Protein AF-A0A6A7YB63-F1 (afdb_monomer_lite)

Secondary structure (DSSP, 8-state):
------------------------------EEEEP-SSTTTT-EEEEEE-TTS-EEEPPHHHHTTSS--HHHHHHHHHHHHHHHHTT-SS--B-TT--EEEEEEE--TTSSEEEEEEEEEETTTEEEEEEEEEETTEEEEEEETTSTT--BPTTSSS-HHHHHHHHHHHHHHHHTTTTT--HHHHHHHHHHHHHHHHHHHHHHHHHHHHHHHHHHHHT--

Organism: NCBI:txid2608987

Foldseek 3Di:
DDDDDDDDPPPPPPPPPDDPPPDPDPDLFWDFDQACDDPRHGDTFTWGQDPVRDTDGDPPVVVVVPPDPPVLVQQLVLLLCQQQQVPPDPKAFDRPFKDPKDFPDDDLPDQKTKIKIKGDIPVDDIKMKIWIAGNLFTAFIDIRVHHPDGHGPDVTRSHPSNGVSSSVSSVQVCCVPVRDDPVSVVVVVVVVVVVVVVVVVVVVVVVVVVVVVVVVVVPD

pLDDT: mean 72.82, std 19.89, range [32.72, 97.94]

Radius of gyration: 29.29 Å; chains: 1; bounding box: 63×90×62 Å

Structure (mmCIF, N/CA/C/O backbone):
data_AF-A0A6A7YB63-F1
#
_entry.id   AF-A0A6A7YB63-F1
#
loop_
_atom_site.group_PDB
_atom_site.id
_atom_site.type_symbol
_atom_site.label_atom_id
_atom_site.label_alt_id
_atom_site.label_comp_id
_atom_site.label_asym_id
_atom_site.label_entity_id
_atom_site.label_seq_id
_atom_site.pdbx_PDB_ins_code
_atom_site.Cartn_x
_atom_site.Cartn_y
_atom_site.Cartn_z
_atom_site.occupancy
_atom_site.B_iso_or_equiv
_atom_site.auth_seq_id
_atom_site.auth_comp_id
_atom_site.auth_asym_id
_atom_site.auth_atom_id
_atom_site.pdbx_PDB_model_num
ATOM 1 N N . MET A 1 1 ? -42.470 -73.771 22.991 1.00 44.66 1 MET A N 1
ATOM 2 C CA . MET A 1 1 ? -41.049 -73.745 23.395 1.00 44.66 1 MET A CA 1
ATOM 3 C C . MET A 1 1 ? -40.335 -72.686 22.576 1.00 44.66 1 MET A C 1
ATOM 5 O O . MET A 1 1 ? -40.241 -72.870 21.375 1.00 44.66 1 MET A O 1
ATOM 9 N N . LEU A 1 2 ? -39.929 -71.589 23.226 1.00 40.03 2 LEU A N 1
ATOM 10 C CA . LEU A 1 2 ? -38.748 -70.734 22.988 1.00 40.03 2 LEU A CA 1
ATOM 11 C C . LEU A 1 2 ? -39.058 -69.338 23.545 1.00 40.03 2 LEU A C 1
ATOM 13 O O . LEU A 1 2 ? -39.805 -68.555 22.969 1.00 40.03 2 LEU A O 1
ATOM 17 N N . HIS A 1 3 ? -38.533 -69.107 24.747 1.00 41.25 3 HIS A N 1
ATOM 18 C CA . HIS A 1 3 ? -38.579 -67.849 25.479 1.00 41.25 3 HIS A CA 1
ATOM 19 C C . HIS A 1 3 ? -37.620 -66.854 24.824 1.00 41.25 3 HIS A C 1
ATOM 21 O O . HIS A 1 3 ? -36.426 -67.136 24.754 1.00 41.25 3 HIS A O 1
ATOM 27 N N . ASN A 1 4 ? -38.115 -65.688 24.410 1.00 40.75 4 ASN A N 1
ATOM 28 C CA . ASN A 1 4 ? -37.262 -64.579 23.999 1.00 40.75 4 ASN A CA 1
ATOM 29 C C . ASN A 1 4 ? -37.219 -63.544 25.133 1.00 40.75 4 ASN A C 1
ATOM 31 O O . ASN A 1 4 ? -38.179 -62.811 25.368 1.00 40.75 4 ASN A O 1
ATOM 35 N N . LYS A 1 5 ? -36.123 -63.570 25.898 1.00 49.88 5 LYS A N 1
ATOM 36 C CA . LYS A 1 5 ? -35.814 -62.610 26.962 1.00 49.88 5 LYS A CA 1
ATOM 37 C C . LYS A 1 5 ? -35.264 -61.338 26.314 1.00 49.88 5 LYS A C 1
ATOM 39 O O . LYS A 1 5 ? -34.077 -61.277 26.015 1.00 49.88 5 LYS A O 1
ATOM 44 N N . TYR A 1 6 ? -36.094 -60.315 26.146 1.00 41.38 6 TYR A N 1
ATOM 45 C CA . TYR A 1 6 ? -35.599 -58.956 25.931 1.00 41.38 6 TYR A CA 1
ATOM 46 C C . TYR A 1 6 ? -35.410 -58.296 27.296 1.00 41.38 6 TYR A C 1
ATOM 48 O O . TYR A 1 6 ? -36.367 -57.863 27.934 1.00 41.38 6 TYR A O 1
ATOM 56 N N . ILE A 1 7 ? -34.163 -58.287 27.770 1.00 48.41 7 ILE A N 1
ATOM 57 C CA . ILE A 1 7 ? -33.750 -57.478 28.915 1.00 48.41 7 ILE A CA 1
ATOM 58 C C . ILE A 1 7 ? -33.673 -56.030 28.435 1.00 48.41 7 ILE A C 1
ATOM 60 O O . ILE A 1 7 ? -32.888 -55.676 27.557 1.00 48.41 7 ILE A O 1
ATOM 64 N N . LEU A 1 8 ? -34.548 -55.226 29.020 1.00 42.97 8 LEU A N 1
ATOM 65 C CA . LEU A 1 8 ? -34.619 -53.781 28.923 1.00 42.97 8 LEU A CA 1
ATOM 66 C C . LEU A 1 8 ? -33.331 -53.188 29.526 1.00 42.97 8 LEU A C 1
ATOM 68 O O . LEU A 1 8 ? -33.183 -53.143 30.746 1.00 42.97 8 LEU A O 1
ATOM 72 N N . VAL A 1 9 ? -32.378 -52.761 28.695 1.00 44.00 9 VAL A N 1
ATOM 73 C CA . VAL A 1 9 ? -31.251 -51.932 29.153 1.00 44.00 9 VAL A CA 1
ATOM 74 C C . VAL A 1 9 ? -31.681 -50.478 29.018 1.00 44.00 9 VAL A C 1
ATOM 76 O O . VAL A 1 9 ? -31.506 -49.843 27.981 1.00 44.00 9 VAL A O 1
ATOM 79 N N . THR A 1 10 ? -32.313 -49.969 30.071 1.00 43.03 10 THR A N 1
ATOM 80 C CA . THR A 1 10 ? -32.597 -48.544 30.232 1.00 43.03 10 THR A CA 1
ATOM 81 C C . THR A 1 10 ? -31.273 -47.823 30.470 1.00 43.03 10 THR A C 1
ATOM 83 O O . THR A 1 10 ? -30.718 -47.863 31.565 1.00 43.03 10 THR A O 1
ATOM 86 N N . LEU A 1 11 ? -30.742 -47.188 29.427 1.00 39.38 11 LEU A N 1
ATOM 87 C CA . LEU A 1 11 ? -29.580 -46.308 29.514 1.00 39.38 11 LEU A CA 1
ATOM 88 C C . LEU A 1 11 ? -30.029 -45.000 30.184 1.00 39.38 11 LEU A C 1
ATOM 90 O O . LEU A 1 11 ? -30.643 -44.139 29.558 1.00 39.38 11 LEU A O 1
ATOM 94 N N . ILE A 1 12 ? -29.774 -44.885 31.488 1.00 40.22 12 ILE A N 1
ATOM 95 C CA . ILE A 1 12 ? -29.951 -43.643 32.242 1.00 40.22 12 ILE A CA 1
ATOM 96 C C . ILE A 1 12 ? -28.803 -42.714 31.834 1.00 40.22 12 ILE A C 1
ATOM 98 O O . ILE A 1 12 ? -27.687 -42.825 32.336 1.00 40.22 12 ILE A O 1
ATOM 102 N N . VAL A 1 13 ? -29.065 -41.813 30.887 1.00 43.34 13 VAL A N 1
ATOM 103 C CA . VAL A 1 13 ? -28.187 -40.672 30.608 1.00 43.34 13 VAL A CA 1
ATOM 104 C C . VAL A 1 13 ? -28.481 -39.620 31.673 1.00 43.34 13 VAL A C 1
ATOM 106 O O . VAL A 1 13 ? -29.374 -38.790 31.524 1.00 43.34 13 VAL A O 1
ATOM 109 N N . THR A 1 14 ? -27.765 -39.691 32.792 1.00 44.97 14 THR A N 1
ATOM 110 C CA . THR A 1 14 ? -27.794 -38.646 33.817 1.00 44.97 14 THR A CA 1
ATOM 111 C C . THR A 1 14 ? -27.038 -37.438 33.271 1.00 44.97 14 THR A C 1
ATOM 113 O O . THR A 1 14 ? -25.810 -37.396 33.287 1.00 44.97 14 THR A O 1
ATOM 116 N N . THR A 1 15 ? -27.764 -36.451 32.748 1.00 40.97 15 THR A N 1
ATOM 117 C CA . THR A 1 15 ? -27.211 -35.135 32.417 1.00 40.97 15 THR A CA 1
ATOM 118 C C . THR A 1 15 ? -26.797 -34.438 33.710 1.00 40.97 15 THR A C 1
ATOM 120 O O . THR A 1 15 ? -27.617 -33.822 34.388 1.00 40.97 15 THR A O 1
ATOM 123 N N . LEU A 1 16 ? -25.519 -34.565 34.068 1.00 40.75 16 LEU A N 1
ATOM 124 C CA . LEU A 1 16 ? -24.859 -33.723 35.059 1.00 40.75 16 LEU A CA 1
ATOM 125 C C . LEU A 1 16 ? -24.804 -32.296 34.504 1.00 40.75 16 LEU A C 1
ATOM 127 O O . LEU A 1 16 ? -23.921 -31.945 33.725 1.00 40.75 16 LEU A O 1
ATOM 131 N N . THR A 1 17 ? -25.764 -31.467 34.901 1.00 42.91 17 THR A N 1
ATOM 132 C CA . THR A 1 17 ? -25.660 -30.010 34.808 1.00 42.91 17 THR A CA 1
ATOM 133 C C . THR A 1 17 ? -24.609 -29.547 35.815 1.00 42.91 17 THR A C 1
ATOM 135 O O . THR A 1 17 ? -24.928 -29.187 36.947 1.00 42.91 17 THR A O 1
ATOM 138 N N . GLY A 1 18 ? -23.339 -29.625 35.418 1.00 36.16 18 GLY A N 1
ATOM 139 C CA . GLY A 1 18 ? -22.250 -28.931 36.091 1.00 36.16 18 GLY A CA 1
ATOM 140 C C . GLY A 1 18 ? -22.404 -27.434 35.851 1.00 36.16 18 GLY A C 1
ATOM 141 O O . GLY A 1 18 ? -22.357 -26.981 34.708 1.00 36.16 18 GLY A O 1
ATOM 142 N N . GLY A 1 19 ? -22.641 -26.680 36.923 1.00 38.47 19 GLY A N 1
ATOM 143 C CA . GLY A 1 19 ? -22.599 -25.225 36.894 1.00 38.47 19 GLY A CA 1
ATOM 144 C C . GLY A 1 19 ? -21.200 -24.766 36.503 1.00 38.47 19 GLY A C 1
ATOM 145 O O . GLY A 1 19 ? -20.248 -24.966 37.250 1.00 38.47 19 GLY A O 1
ATOM 146 N N . PHE A 1 20 ? -21.078 -24.168 35.322 1.00 34.88 20 PHE A N 1
ATOM 147 C CA . PHE A 1 20 ? -19.912 -23.372 34.976 1.00 34.88 20 PHE A CA 1
ATOM 148 C C . PHE A 1 20 ? -20.047 -22.031 35.698 1.00 34.88 20 PHE A C 1
ATOM 150 O O . PHE A 1 20 ? -20.771 -21.142 35.251 1.00 34.88 20 PHE A O 1
ATOM 157 N N . GLU A 1 21 ? -19.363 -21.892 36.831 1.00 37.25 21 GLU A N 1
ATOM 158 C CA . GLU A 1 21 ? -19.000 -20.576 37.345 1.00 37.25 21 GLU A CA 1
ATOM 159 C C . GLU A 1 21 ? -18.056 -19.935 36.324 1.00 37.25 21 GLU A C 1
ATOM 161 O O . GLU A 1 21 ? -16.891 -20.308 36.183 1.00 37.25 21 GLU A O 1
ATOM 166 N N . THR A 1 22 ? -18.570 -18.977 35.557 1.00 36.28 22 THR A N 1
ATOM 167 C CA . THR A 1 22 ? -17.740 -18.076 34.762 1.00 36.28 22 THR A CA 1
ATOM 168 C C . THR A 1 22 ? -17.011 -17.145 35.723 1.00 36.28 22 THR A C 1
ATOM 170 O O . THR A 1 22 ? -17.491 -16.054 36.033 1.00 36.28 22 THR A O 1
ATOM 173 N N . HIS A 1 23 ? -15.854 -17.575 36.220 1.00 32.72 23 HIS A N 1
ATOM 174 C CA . HIS A 1 23 ? -14.885 -16.652 36.789 1.00 32.72 23 HIS A CA 1
ATOM 175 C C . HIS A 1 23 ? -14.441 -15.712 35.667 1.00 32.72 23 HIS A C 1
ATOM 177 O O . HIS A 1 23 ? -13.873 -16.147 34.665 1.00 32.72 23 HIS A O 1
ATOM 183 N N . ALA A 1 24 ? -14.755 -14.425 35.812 1.00 37.62 24 ALA A N 1
ATOM 184 C CA . ALA A 1 24 ? -14.200 -13.384 34.964 1.00 37.62 24 ALA A CA 1
ATOM 185 C C . ALA A 1 24 ? -12.668 -13.479 35.038 1.00 37.62 24 ALA A C 1
ATOM 187 O O . ALA A 1 24 ? -12.094 -13.351 36.121 1.00 37.62 24 ALA A O 1
ATOM 188 N N . LEU A 1 25 ? -12.028 -13.771 33.903 1.00 42.53 25 LEU A N 1
ATOM 189 C CA . LEU A 1 25 ? -10.576 -13.812 33.789 1.00 42.53 25 LEU A CA 1
ATOM 190 C C . LEU A 1 25 ? -10.036 -12.428 34.148 1.00 42.53 25 LEU A C 1
ATOM 192 O O . LEU A 1 25 ? -10.361 -11.419 33.522 1.00 42.53 25 LEU A O 1
ATOM 196 N N . ALA A 1 26 ? -9.267 -12.389 35.228 1.00 45.22 26 ALA A N 1
ATOM 197 C CA . ALA A 1 26 ? -8.575 -11.203 35.671 1.00 45.22 26 ALA A CA 1
ATOM 198 C C . ALA A 1 26 ? -7.457 -10.875 34.668 1.00 45.22 26 ALA A C 1
ATOM 200 O O . ALA A 1 26 ? -6.442 -11.557 34.631 1.00 45.22 26 ALA A O 1
ATOM 201 N N . GLY A 1 27 ? -7.658 -9.808 33.893 1.00 49.00 27 GLY A N 1
ATOM 202 C CA . GLY A 1 27 ? -6.596 -8.973 33.328 1.00 49.00 27 GLY A CA 1
ATOM 203 C C . GLY A 1 27 ? -5.730 -9.591 32.228 1.00 49.00 27 GLY A C 1
ATOM 204 O O . GLY A 1 27 ? -4.551 -9.832 32.448 1.00 49.00 27 GLY A O 1
ATOM 205 N N . ASP A 1 28 ? -6.250 -9.682 31.002 1.00 56.47 28 ASP A N 1
ATOM 206 C CA . ASP A 1 28 ? -5.491 -10.083 29.796 1.00 56.47 28 ASP A CA 1
ATOM 207 C C . ASP A 1 28 ? -4.508 -9.003 29.281 1.00 56.47 28 ASP A C 1
ATOM 209 O O . ASP A 1 28 ? -4.107 -8.986 28.118 1.00 56.47 28 ASP A O 1
ATOM 213 N N . SER A 1 29 ? -4.135 -8.034 30.117 1.00 63.81 29 SER A N 1
ATOM 214 C CA . SER A 1 29 ? -3.329 -6.883 29.696 1.00 63.81 29 SER A CA 1
ATOM 215 C C . SER A 1 29 ? -1.888 -7.050 30.167 1.00 63.81 29 SER A C 1
ATOM 217 O O . SER A 1 29 ? -1.610 -6.970 31.361 1.00 63.81 29 SER A O 1
ATOM 219 N N . CYS A 1 30 ? -0.959 -7.277 29.234 1.00 73.00 30 CYS A N 1
ATOM 220 C CA . CYS A 1 30 ? 0.468 -7.186 29.538 1.00 73.00 30 CYS A CA 1
ATOM 221 C C . CYS A 1 30 ? 0.828 -5.740 29.894 1.00 73.00 30 CYS A C 1
ATOM 223 O O . CYS A 1 30 ? 0.375 -4.799 29.241 1.00 73.00 30 CYS A O 1
ATOM 225 N N . GLU A 1 31 ? 1.674 -5.569 30.903 1.00 71.94 31 GLU A N 1
ATOM 226 C CA . GLU A 1 31 ? 2.055 -4.259 31.416 1.00 71.94 31 GLU A CA 1
ATOM 227 C C . GLU A 1 31 ? 3.565 -4.050 31.257 1.00 71.94 31 GLU A C 1
ATOM 229 O O . GLU A 1 31 ? 4.377 -4.973 31.372 1.00 71.94 31 GLU A O 1
ATOM 234 N N . MET A 1 32 ? 3.954 -2.816 30.942 1.00 71.69 32 MET A N 1
ATOM 235 C CA . MET A 1 32 ? 5.359 -2.426 30.852 1.00 71.69 32 MET A CA 1
ATOM 236 C C . MET A 1 32 ? 5.869 -2.094 32.251 1.00 71.69 32 MET A C 1
ATOM 238 O O . MET A 1 32 ? 5.610 -1.007 32.766 1.00 71.69 32 MET A O 1
ATOM 242 N N . MET A 1 33 ? 6.627 -3.010 32.854 1.00 75.81 33 MET A N 1
ATOM 243 C CA . MET A 1 33 ? 7.263 -2.773 34.148 1.00 75.81 33 MET A CA 1
ATOM 244 C C . MET A 1 33 ? 8.706 -2.316 33.955 1.00 75.81 33 MET A C 1
ATOM 246 O O . MET A 1 33 ? 9.466 -2.861 33.149 1.00 75.81 33 MET A O 1
ATOM 250 N N . ARG A 1 34 ? 9.092 -1.282 34.702 1.00 78.12 34 ARG A N 1
ATOM 251 C CA . ARG A 1 34 ? 10.468 -0.789 34.725 1.00 78.12 34 ARG A CA 1
ATOM 252 C C . ARG A 1 34 ? 11.244 -1.580 35.769 1.00 78.12 34 ARG A C 1
ATOM 254 O O . ARG A 1 34 ? 10.866 -1.575 36.936 1.00 78.12 34 ARG A O 1
ATOM 261 N N . GLN A 1 35 ? 12.307 -2.262 35.359 1.00 77.19 35 GLN A N 1
ATOM 262 C CA . GLN A 1 35 ? 13.085 -3.086 36.277 1.00 77.19 35 GLN A CA 1
ATOM 263 C C . GLN A 1 35 ? 13.892 -2.185 37.223 1.00 77.19 35 GLN A C 1
ATOM 265 O O . GLN A 1 35 ? 14.717 -1.389 36.768 1.00 77.19 35 GLN A O 1
ATOM 270 N N . SER A 1 36 ? 13.607 -2.264 38.525 1.00 81.19 36 SER A N 1
ATOM 271 C CA . SER A 1 36 ? 14.240 -1.440 39.564 1.00 81.19 36 SER A CA 1
ATOM 272 C C . SER A 1 36 ? 15.602 -1.969 40.005 1.00 81.19 36 SER A C 1
ATOM 274 O O . SER A 1 36 ? 16.447 -1.179 40.413 1.00 81.19 36 SER A O 1
ATOM 276 N N . ASP A 1 37 ? 15.832 -3.279 39.876 1.00 74.88 37 ASP A N 1
ATOM 277 C CA . ASP A 1 37 ? 16.970 -3.965 40.488 1.00 74.88 37 ASP A CA 1
ATOM 278 C C . ASP A 1 37 ? 17.648 -4.946 39.518 1.00 74.88 37 ASP A C 1
ATOM 280 O O . ASP A 1 37 ? 16.990 -5.608 38.712 1.00 74.88 37 ASP A O 1
ATOM 284 N N . GLY A 1 38 ? 18.975 -5.065 39.620 1.00 77.19 38 GLY A N 1
ATOM 285 C CA . GLY A 1 38 ? 19.796 -5.985 38.824 1.00 77.19 38 GLY A CA 1
ATOM 286 C C . GLY A 1 38 ? 20.632 -5.310 37.726 1.00 77.19 38 GLY A C 1
ATOM 287 O O . GLY A 1 38 ? 20.600 -4.090 37.571 1.00 77.19 38 GLY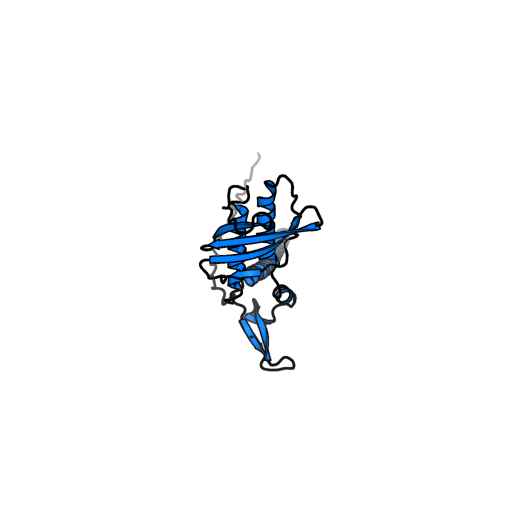 A O 1
ATOM 288 N N . PRO A 1 39 ? 21.412 -6.092 36.955 1.00 74.56 39 PRO A N 1
ATOM 289 C CA . PRO A 1 39 ? 22.301 -5.569 35.910 1.00 74.56 39 PRO A CA 1
ATOM 290 C C . PRO A 1 39 ? 21.564 -4.870 34.751 1.00 74.56 39 PRO A C 1
ATOM 292 O O . PRO A 1 39 ? 22.194 -4.144 33.988 1.00 74.56 39 PRO A O 1
ATOM 295 N N . ASP A 1 40 ? 20.243 -5.048 34.644 1.00 65.50 40 ASP A N 1
ATOM 296 C CA . ASP A 1 40 ? 19.364 -4.403 33.660 1.00 65.50 40 ASP A CA 1
ATOM 297 C C . ASP A 1 40 ? 18.491 -3.277 34.267 1.00 65.50 40 ASP A C 1
ATOM 299 O O . ASP A 1 40 ? 17.499 -2.860 33.658 1.00 65.50 40 ASP A O 1
ATOM 303 N N . ALA A 1 41 ? 18.835 -2.767 35.459 1.00 74.31 41 ALA A N 1
ATOM 304 C CA . ALA A 1 41 ? 18.090 -1.692 36.113 1.00 74.31 41 ALA A CA 1
ATOM 305 C C . ALA A 1 41 ? 17.888 -0.484 35.174 1.00 74.31 41 ALA A C 1
ATOM 307 O O . ALA A 1 41 ? 18.826 0.039 34.570 1.00 74.31 41 ALA A O 1
ATOM 308 N N . GLY A 1 42 ? 16.636 -0.043 35.041 1.00 73.94 42 GLY A N 1
ATOM 309 C CA . GLY A 1 42 ? 16.236 1.062 34.169 1.00 73.94 42 GLY A CA 1
ATOM 310 C C . GLY A 1 42 ? 15.688 0.660 32.795 1.00 73.94 42 GLY A C 1
ATOM 311 O O . GLY A 1 42 ? 15.111 1.530 32.131 1.00 73.94 42 GLY A O 1
ATOM 312 N N . ARG A 1 43 ? 15.786 -0.616 32.386 1.00 71.81 43 ARG A N 1
ATOM 313 C CA . ARG A 1 43 ? 15.092 -1.140 31.195 1.00 71.81 43 ARG A CA 1
ATOM 314 C C . ARG A 1 43 ? 13.609 -1.377 31.479 1.00 71.81 43 ARG A C 1
ATOM 316 O O . ARG A 1 43 ? 13.226 -1.831 32.557 1.00 71.81 43 ARG A O 1
ATOM 323 N N . SER A 1 44 ? 12.776 -1.080 30.486 1.00 74.12 44 SER A N 1
ATOM 324 C CA . SER A 1 44 ? 11.367 -1.473 30.484 1.00 74.12 44 SER A CA 1
ATOM 325 C C . SER A 1 44 ? 11.245 -2.865 29.875 1.00 74.12 44 SER A C 1
ATOM 327 O O . SER A 1 44 ? 11.719 -3.086 28.759 1.00 74.12 44 SER A O 1
ATOM 329 N N . ILE A 1 45 ? 10.627 -3.794 30.600 1.00 74.81 45 ILE A N 1
ATOM 330 C CA . ILE A 1 45 ? 10.357 -5.154 30.132 1.00 74.81 45 ILE A CA 1
ATOM 331 C C . ILE A 1 45 ? 8.843 -5.324 30.068 1.00 74.81 45 ILE A C 1
ATOM 333 O O . ILE A 1 45 ? 8.137 -5.013 31.028 1.00 74.81 45 ILE A O 1
ATOM 337 N N . LEU A 1 46 ? 8.347 -5.822 28.935 1.00 76.25 46 LEU A N 1
ATOM 338 C CA . LEU A 1 46 ? 6.954 -6.233 28.819 1.00 76.25 46 LEU A CA 1
ATOM 339 C C . LEU A 1 46 ? 6.758 -7.502 29.653 1.00 76.25 46 LEU A C 1
ATOM 341 O O . LEU A 1 46 ? 7.377 -8.534 29.369 1.00 76.25 46 LEU A O 1
ATOM 345 N N . MET A 1 47 ? 5.921 -7.418 30.680 1.00 79.44 47 MET A N 1
ATOM 346 C CA . MET A 1 47 ? 5.532 -8.565 31.490 1.00 79.44 47 MET A CA 1
ATOM 347 C C . MET A 1 47 ? 4.083 -8.929 31.201 1.00 79.44 47 MET A C 1
ATOM 349 O O . MET A 1 47 ? 3.242 -8.055 31.008 1.00 79.44 47 MET A O 1
ATOM 353 N N . CYS A 1 48 ? 3.798 -10.225 31.174 1.00 78.50 48 CYS A N 1
ATOM 354 C CA . CYS A 1 48 ? 2.453 -10.748 30.979 1.00 78.50 48 CYS A CA 1
ATOM 355 C C . CYS A 1 48 ? 2.094 -11.657 32.162 1.00 78.50 48 CYS A C 1
ATOM 357 O O . CYS A 1 48 ? 2.972 -12.393 32.638 1.00 78.50 48 CYS A O 1
ATOM 359 N N . PRO A 1 49 ? 0.846 -11.615 32.655 1.00 81.69 49 PRO A N 1
ATOM 360 C CA . PRO A 1 49 ? 0.396 -12.552 33.670 1.00 81.69 49 PRO A CA 1
ATOM 361 C C . PRO A 1 49 ? 0.298 -13.952 33.055 1.00 81.69 49 PRO A C 1
ATOM 363 O O . PRO A 1 49 ? -0.304 -14.143 31.999 1.00 81.69 49 PRO A O 1
ATOM 366 N N . GLY A 1 50 ? 0.922 -14.939 33.695 1.00 75.81 50 GLY A N 1
ATOM 367 C CA . GLY A 1 50 ? 0.696 -16.341 33.366 1.00 75.81 50 GLY A CA 1
ATOM 368 C C . GLY A 1 50 ? -0.691 -16.800 33.817 1.00 75.81 50 GLY A C 1
ATOM 369 O O . GLY A 1 50 ? -1.331 -16.161 34.652 1.00 75.81 50 GLY A O 1
ATOM 370 N N . ALA A 1 51 ? -1.139 -17.957 33.322 1.00 75.56 51 ALA A N 1
ATOM 371 C CA . ALA A 1 51 ? -2.369 -18.602 33.800 1.00 75.56 51 ALA A CA 1
ATOM 372 C C . ALA A 1 51 ? -2.328 -18.932 35.310 1.00 75.56 51 ALA A C 1
ATOM 374 O O . ALA A 1 51 ? -3.362 -19.134 35.938 1.00 75.56 51 ALA A O 1
ATOM 375 N N . ASP A 1 52 ? -1.127 -18.965 35.894 1.00 82.12 52 ASP A N 1
ATOM 376 C CA . ASP A 1 52 ? -0.852 -19.102 37.325 1.00 82.12 52 ASP A CA 1
ATOM 377 C C . ASP A 1 52 ? -0.895 -17.765 38.097 1.00 82.12 52 ASP A C 1
ATOM 379 O O . ASP A 1 52 ? -0.643 -17.744 39.300 1.00 82.12 52 ASP A O 1
ATOM 383 N N . GLY A 1 53 ? -1.188 -16.645 37.429 1.00 81.81 53 GLY A N 1
ATOM 384 C CA . GLY A 1 53 ? -1.142 -15.297 38.000 1.00 81.81 53 GLY A CA 1
ATOM 385 C C . GLY A 1 53 ? 0.277 -14.759 38.217 1.00 81.81 53 GLY A C 1
ATOM 386 O O . GLY A 1 53 ? 0.440 -13.681 38.790 1.00 81.81 53 GLY A O 1
ATOM 387 N N . VAL A 1 54 ? 1.315 -15.480 37.776 1.00 85.75 54 VAL A N 1
ATOM 388 C CA . VAL A 1 54 ? 2.712 -15.062 37.939 1.00 85.75 54 VAL A CA 1
ATOM 389 C C . VAL A 1 54 ? 3.134 -14.216 36.745 1.00 85.75 54 VAL A C 1
ATOM 391 O O . VAL A 1 54 ? 3.065 -14.655 35.598 1.00 85.75 54 VAL A O 1
ATOM 394 N N . TRP A 1 55 ? 3.624 -13.007 37.010 1.00 82.81 55 TRP A N 1
ATOM 395 C CA . TRP A 1 55 ? 4.177 -12.128 35.982 1.00 82.81 55 TRP A CA 1
ATOM 396 C C . TRP A 1 55 ? 5.490 -12.687 35.441 1.00 82.81 55 TRP A C 1
ATOM 398 O O . TRP A 1 55 ? 6.439 -12.924 36.192 1.00 82.81 55 TRP A O 1
ATOM 408 N N . ARG A 1 56 ? 5.555 -12.896 34.125 1.00 85.69 56 ARG A N 1
ATOM 409 C CA . ARG A 1 56 ? 6.749 -13.401 33.439 1.00 85.69 56 ARG A CA 1
ATOM 410 C C . ARG A 1 56 ? 7.140 -12.456 32.301 1.00 85.69 56 ARG A C 1
ATOM 412 O O . ARG A 1 56 ? 6.256 -11.855 31.685 1.00 85.69 56 ARG A O 1
ATOM 419 N N . PRO A 1 57 ? 8.445 -12.302 32.007 1.00 80.44 57 PRO A N 1
ATOM 420 C CA . PRO A 1 57 ? 8.880 -11.539 30.845 1.00 80.44 57 PRO A CA 1
ATOM 421 C C . PRO A 1 57 ? 8.314 -12.176 29.574 1.00 80.44 57 PRO A C 1
ATOM 423 O O . PRO A 1 57 ? 8.354 -13.401 29.421 1.00 80.44 57 PRO A O 1
ATOM 426 N N . ALA A 1 58 ? 7.796 -11.347 28.668 1.00 74.25 58 ALA A N 1
ATOM 427 C CA . ALA A 1 58 ? 7.290 -11.819 27.388 1.00 74.25 58 ALA A CA 1
ATOM 428 C C . ALA A 1 58 ? 8.384 -12.630 26.660 1.00 74.25 58 ALA A C 1
ATOM 430 O O . ALA A 1 58 ? 9.552 -12.216 26.645 1.00 74.25 58 ALA A O 1
ATOM 431 N N . PRO A 1 59 ? 8.052 -13.793 26.068 1.00 73.12 59 PRO A N 1
ATOM 432 C CA . PRO A 1 59 ? 9.033 -14.610 25.369 1.00 73.12 59 PRO A CA 1
ATOM 433 C C . PRO A 1 59 ? 9.728 -13.777 24.286 1.00 73.12 59 PRO A C 1
ATOM 435 O O . PRO A 1 59 ? 9.091 -13.013 23.566 1.00 73.12 59 PRO A O 1
ATOM 438 N N . ARG A 1 60 ? 11.050 -13.935 24.142 1.00 59.16 60 ARG A N 1
ATOM 439 C CA . ARG A 1 60 ? 11.893 -13.155 23.208 1.00 59.16 60 ARG A CA 1
ATOM 440 C C . ARG A 1 60 ? 11.374 -13.158 21.758 1.00 59.16 60 ARG A C 1
ATOM 442 O O . ARG A 1 60 ? 11.598 -12.193 21.035 1.00 59.16 60 ARG A O 1
ATOM 449 N N . ALA A 1 61 ? 10.653 -14.210 21.362 1.00 55.88 61 ALA A N 1
ATOM 450 C CA . ALA A 1 61 ? 9.981 -14.321 20.067 1.00 55.88 61 ALA A CA 1
ATOM 451 C C . ALA A 1 61 ? 8.865 -13.277 19.857 1.00 55.88 61 ALA A C 1
ATOM 453 O O . ALA A 1 61 ? 8.653 -12.840 18.732 1.00 55.88 61 ALA A O 1
ATOM 454 N N . ALA A 1 62 ? 8.191 -12.837 20.924 1.00 52.28 62 ALA A N 1
ATOM 455 C CA . ALA A 1 62 ? 7.165 -11.797 20.867 1.00 52.28 62 ALA A CA 1
ATOM 456 C C . ALA A 1 62 ? 7.773 -10.389 20.728 1.00 52.28 62 ALA A C 1
ATOM 458 O O . ALA A 1 62 ? 7.222 -9.547 20.028 1.00 52.28 62 ALA A O 1
ATOM 459 N N . VAL A 1 63 ? 8.939 -10.149 21.339 1.00 50.94 63 VAL A N 1
ATOM 460 C CA . VAL A 1 63 ? 9.617 -8.838 21.316 1.00 50.94 63 VAL A CA 1
ATOM 461 C C . VAL A 1 63 ? 10.338 -8.588 19.983 1.00 50.94 63 VAL A C 1
ATOM 463 O O . VAL A 1 63 ? 10.396 -7.456 19.513 1.00 50.94 63 VAL A O 1
ATOM 466 N N . ALA A 1 64 ? 10.834 -9.640 19.325 1.00 49.75 64 ALA A N 1
ATOM 467 C CA . ALA A 1 64 ? 11.531 -9.530 18.039 1.00 49.75 64 ALA A CA 1
ATOM 468 C C . ALA A 1 64 ? 10.630 -9.103 16.860 1.00 49.75 64 ALA A C 1
ATOM 470 O O . ALA A 1 64 ? 11.146 -8.749 15.805 1.00 49.75 64 ALA A O 1
ATOM 471 N N . GLN A 1 65 ? 9.301 -9.113 17.016 1.00 46.09 65 GLN A N 1
ATOM 472 C CA . GLN A 1 65 ? 8.360 -8.740 15.950 1.00 46.09 65 GLN A CA 1
ATOM 473 C C . GLN A 1 65 ? 7.839 -7.297 16.040 1.00 46.09 65 GLN A C 1
ATOM 475 O O . GLN A 1 65 ? 6.966 -6.907 15.263 1.00 46.09 65 GLN A O 1
ATOM 480 N N . GLN A 1 66 ? 8.345 -6.501 16.985 1.00 43.38 66 GLN A N 1
ATOM 481 C CA . GLN A 1 66 ? 7.787 -5.183 17.297 1.00 43.38 66 GLN A CA 1
ATOM 482 C C . GLN A 1 66 ? 8.606 -4.002 16.749 1.00 43.38 66 GLN A C 1
ATOM 484 O O . GLN A 1 66 ? 8.194 -2.857 16.903 1.00 43.38 66 GLN A O 1
ATOM 489 N N . GLU A 1 67 ? 9.736 -4.240 16.076 1.00 37.47 67 GLU A N 1
ATOM 490 C CA . GLU A 1 67 ? 10.631 -3.149 15.645 1.00 37.47 67 GLU A CA 1
ATOM 491 C C . GLU A 1 67 ? 10.319 -2.564 14.256 1.00 37.47 67 GLU A C 1
ATOM 493 O O . GLU A 1 67 ? 10.761 -1.469 13.908 1.00 37.47 67 GLU A O 1
ATOM 498 N N . HIS A 1 68 ? 9.502 -3.238 13.456 1.00 41.38 68 HIS A N 1
ATOM 499 C CA . HIS A 1 68 ? 9.091 -2.747 12.149 1.00 41.38 68 HIS A CA 1
ATOM 500 C C . HIS A 1 68 ? 7.913 -3.616 11.698 1.00 41.38 68 HIS A C 1
ATOM 502 O O . HIS A 1 68 ? 8.123 -4.763 11.327 1.00 41.38 68 HIS A O 1
ATOM 508 N N . ARG A 1 69 ? 6.679 -3.097 11.681 1.00 47.28 69 ARG A N 1
ATOM 509 C CA . ARG A 1 69 ? 5.629 -3.637 10.795 1.00 47.28 69 ARG A CA 1
ATOM 510 C C . ARG A 1 69 ? 5.421 -2.689 9.607 1.00 47.28 69 ARG A C 1
ATOM 512 O O . ARG A 1 69 ? 4.332 -2.143 9.454 1.00 47.28 69 ARG A O 1
ATOM 519 N N . PRO A 1 70 ? 6.441 -2.455 8.753 1.00 49.91 70 PRO A N 1
ATOM 520 C CA . PRO A 1 70 ? 6.194 -1.943 7.416 1.00 49.91 70 PRO A CA 1
ATOM 521 C C . PRO A 1 70 ? 5.337 -2.945 6.636 1.00 49.91 70 PRO A C 1
ATOM 523 O O . PRO A 1 70 ? 4.674 -2.530 5.704 1.00 49.91 70 PRO A O 1
ATOM 526 N N . ASP A 1 71 ? 5.282 -4.216 7.043 1.00 60.34 71 ASP A N 1
ATOM 527 C CA . ASP A 1 71 ? 4.624 -5.289 6.304 1.00 60.34 71 ASP A CA 1
ATOM 528 C C . ASP A 1 71 ? 3.112 -5.099 6.152 1.00 60.34 71 ASP A C 1
ATOM 530 O O . ASP A 1 71 ? 2.588 -5.404 5.088 1.00 60.34 71 ASP A O 1
ATOM 534 N N . SER A 1 72 ? 2.391 -4.545 7.140 1.00 78.62 72 SER A N 1
ATOM 535 C CA . SER A 1 72 ? 0.934 -4.362 7.003 1.00 78.62 72 SER A CA 1
ATOM 536 C C . SER A 1 72 ? 0.587 -3.214 6.054 1.00 78.62 72 SER A C 1
ATOM 538 O O . SER A 1 72 ? -0.247 -3.372 5.163 1.00 78.62 72 SER A O 1
ATOM 540 N N . LEU A 1 73 ? 1.260 -2.067 6.189 1.00 83.56 73 LEU A N 1
ATOM 541 C CA . LEU A 1 73 ? 1.050 -0.919 5.306 1.00 83.56 73 LEU A CA 1
ATOM 542 C C . LEU A 1 73 ? 1.659 -1.155 3.916 1.00 83.56 73 LEU A C 1
ATOM 544 O O . LEU A 1 73 ? 1.070 -0.741 2.921 1.00 83.56 73 LEU A O 1
ATOM 548 N N . ALA A 1 74 ? 2.797 -1.848 3.834 1.00 88.81 74 ALA A N 1
ATOM 549 C CA . ALA A 1 74 ? 3.396 -2.286 2.578 1.00 88.81 74 ALA A CA 1
ATOM 550 C C . ALA A 1 74 ? 2.489 -3.254 1.853 1.00 88.81 74 ALA A C 1
ATOM 552 O O . ALA A 1 74 ? 2.162 -2.973 0.712 1.00 88.81 74 ALA A O 1
ATOM 553 N N . ALA A 1 75 ? 2.011 -4.314 2.506 1.00 88.00 75 ALA A N 1
ATOM 554 C CA . ALA A 1 75 ? 1.082 -5.253 1.888 1.00 88.00 75 ALA A CA 1
ATOM 555 C C . ALA A 1 75 ? -0.224 -4.570 1.455 1.00 88.00 75 ALA A C 1
ATOM 557 O O . ALA A 1 75 ? -0.760 -4.887 0.393 1.00 88.00 75 ALA A O 1
ATOM 558 N N . ALA A 1 76 ? -0.714 -3.598 2.234 1.00 88.12 76 ALA A N 1
ATOM 559 C CA . ALA A 1 76 ? -1.879 -2.802 1.861 1.00 88.12 76 ALA A CA 1
ATOM 560 C C . ALA A 1 76 ? -1.629 -1.987 0.583 1.00 88.12 76 ALA A C 1
ATOM 562 O O . ALA A 1 76 ? -2.418 -2.064 -0.359 1.00 88.12 76 ALA A O 1
ATOM 563 N N . LEU A 1 77 ? -0.526 -1.231 0.526 1.00 91.19 77 LEU A N 1
ATOM 564 C CA . LEU A 1 77 ? -0.149 -0.474 -0.671 1.00 91.19 77 LEU A CA 1
ATOM 565 C C . LEU A 1 77 ? 0.153 -1.400 -1.858 1.00 91.19 77 LEU A C 1
ATOM 567 O O . LEU A 1 77 ? -0.225 -1.075 -2.978 1.00 91.19 77 LEU A O 1
ATOM 571 N N . ASP A 1 78 ? 0.787 -2.546 -1.625 1.00 92.75 78 ASP A N 1
ATOM 572 C CA . ASP A 1 78 ? 1.114 -3.546 -2.646 1.00 92.75 78 ASP A CA 1
ATOM 573 C C . ASP A 1 78 ? -0.160 -4.091 -3.291 1.00 92.75 78 ASP A C 1
ATOM 575 O O . ASP A 1 78 ? -0.313 -4.032 -4.508 1.00 92.75 78 ASP A O 1
ATOM 579 N N . SER A 1 79 ? -1.143 -4.473 -2.471 1.00 90.44 79 SER A N 1
ATOM 580 C CA . SER A 1 79 ? -2.459 -4.938 -2.930 1.00 90.44 79 SER A CA 1
ATOM 581 C C . SER A 1 79 ? -3.203 -3.867 -3.736 1.00 90.44 79 SER A C 1
ATOM 583 O O . SER A 1 79 ? -3.858 -4.174 -4.733 1.00 90.44 79 SER A O 1
ATOM 585 N N . ILE A 1 80 ? -3.092 -2.597 -3.331 1.00 90.44 80 ILE A N 1
ATOM 586 C CA . ILE A 1 80 ? -3.685 -1.462 -4.053 1.00 90.44 80 ILE A CA 1
ATOM 587 C C . ILE A 1 80 ? -3.059 -1.300 -5.432 1.00 90.44 80 ILE A C 1
ATOM 589 O O . ILE A 1 80 ? -3.781 -1.219 -6.426 1.00 90.44 80 ILE A O 1
ATOM 593 N N . VAL A 1 81 ? -1.726 -1.233 -5.496 1.00 92.81 81 VAL A N 1
ATOM 594 C CA . VAL A 1 81 ? -1.008 -1.050 -6.761 1.00 92.81 81 VAL A CA 1
ATOM 595 C C . VAL A 1 81 ? -1.244 -2.255 -7.664 1.00 92.81 81 VAL A C 1
ATOM 597 O O . VAL A 1 81 ? -1.511 -2.075 -8.849 1.00 92.81 81 VAL A O 1
ATOM 600 N N . GLN A 1 82 ? -1.243 -3.468 -7.108 1.00 92.75 82 GLN A N 1
ATOM 601 C CA . GLN A 1 82 ? -1.560 -4.688 -7.840 1.00 92.75 82 GLN A CA 1
ATOM 602 C C . GLN A 1 82 ? -2.940 -4.610 -8.490 1.00 92.75 82 GLN A C 1
ATOM 604 O O . GLN A 1 82 ? -3.067 -4.852 -9.691 1.00 92.75 82 GLN A O 1
ATOM 609 N N . ALA A 1 83 ? -3.964 -4.234 -7.728 1.00 88.81 83 ALA A N 1
ATOM 610 C CA . ALA A 1 83 ? -5.320 -4.182 -8.245 1.00 88.81 83 ALA A CA 1
ATOM 611 C C . ALA A 1 83 ? -5.537 -3.034 -9.253 1.00 88.81 83 ALA A C 1
ATOM 613 O O . ALA A 1 83 ? -6.285 -3.211 -10.215 1.00 88.81 83 ALA A O 1
ATOM 614 N N . ASP A 1 84 ? -4.863 -1.886 -9.093 1.00 89.81 84 ASP A N 1
ATOM 615 C CA . ASP A 1 84 ? -4.889 -0.813 -10.103 1.00 89.81 84 ASP A CA 1
ATOM 616 C C . ASP A 1 84 ? -4.158 -1.227 -11.389 1.00 89.81 84 ASP A C 1
ATOM 618 O O . ASP A 1 84 ? -4.642 -0.970 -12.495 1.00 89.81 84 ASP A O 1
ATOM 622 N N . SER A 1 85 ? -3.036 -1.941 -11.245 1.00 91.88 85 SER A N 1
ATOM 623 C CA . SER A 1 85 ? -2.179 -2.345 -12.362 1.00 91.88 85 SER A CA 1
ATOM 624 C C . SER A 1 85 ? -2.839 -3.294 -13.356 1.00 91.88 85 SER A C 1
ATOM 626 O O . SER A 1 85 ? -2.416 -3.360 -14.507 1.00 91.88 85 SER A O 1
ATOM 628 N N . ALA A 1 86 ? -3.928 -3.962 -12.964 1.00 89.94 86 ALA A N 1
ATOM 629 C CA . ALA A 1 86 ? -4.732 -4.781 -13.867 1.00 89.94 86 ALA A CA 1
ATOM 630 C C . ALA A 1 86 ? -5.305 -3.983 -15.058 1.00 89.94 86 ALA A C 1
ATOM 632 O O . ALA A 1 86 ? -5.619 -4.570 -16.091 1.00 89.94 86 ALA A O 1
ATOM 633 N N . GLY A 1 87 ? -5.446 -2.658 -14.926 1.00 89.00 87 GLY A N 1
ATOM 634 C CA . GLY A 1 87 ? -5.894 -1.770 -16.002 1.00 89.00 87 GLY A CA 1
ATOM 635 C C . GLY A 1 87 ? -4.771 -1.160 -16.848 1.00 89.00 87 GLY A C 1
ATOM 636 O O . GLY A 1 87 ? -5.055 -0.370 -17.748 1.00 89.00 87 GLY A O 1
ATOM 637 N N . TRP A 1 88 ? -3.500 -1.452 -16.560 1.00 90.50 88 TRP A N 1
ATOM 638 C CA . TRP A 1 88 ? -2.373 -0.836 -17.260 1.00 90.50 88 TRP A CA 1
ATOM 639 C C . TRP A 1 88 ? -2.104 -1.544 -18.593 1.00 90.50 88 TRP A C 1
ATOM 641 O O . TRP A 1 88 ? -1.904 -2.751 -18.646 1.00 90.50 88 TRP A O 1
ATOM 651 N N . MET A 1 89 ? -2.056 -0.782 -19.689 1.00 91.00 89 MET A N 1
ATOM 652 C CA . MET A 1 89 ? -1.854 -1.343 -21.037 1.00 91.00 89 MET A CA 1
ATOM 653 C C . MET A 1 89 ? -0.380 -1.608 -21.382 1.00 91.00 89 MET A C 1
ATOM 655 O O . MET A 1 89 ? -0.088 -2.481 -22.192 1.00 91.00 89 MET A O 1
ATOM 659 N N . LEU A 1 90 ? 0.547 -0.827 -20.816 1.00 92.50 90 LEU A N 1
ATOM 660 C CA . LEU A 1 90 ? 1.971 -0.828 -21.201 1.00 92.50 90 LEU A CA 1
ATOM 661 C C . LEU A 1 90 ? 2.919 -1.218 -20.060 1.00 92.50 90 LEU A C 1
ATOM 663 O O . LEU A 1 90 ? 4.093 -1.496 -20.298 1.00 92.50 90 LEU A O 1
ATOM 667 N N . ASN A 1 91 ? 2.424 -1.222 -18.823 1.00 94.94 91 ASN A N 1
ATOM 668 C CA . ASN A 1 91 ? 3.230 -1.429 -17.627 1.00 94.94 91 ASN A CA 1
ATOM 669 C C . ASN A 1 91 ? 2.741 -2.672 -16.889 1.00 94.94 91 ASN A C 1
ATOM 671 O O . ASN A 1 91 ? 1.552 -2.808 -16.628 1.00 94.94 91 ASN A O 1
ATOM 675 N N . THR A 1 92 ? 3.666 -3.555 -16.519 1.00 96.25 92 THR A N 1
ATOM 676 C CA . THR A 1 92 ? 3.402 -4.708 -15.652 1.00 96.25 92 THR A CA 1
ATOM 677 C C . THR A 1 92 ? 3.982 -4.426 -14.280 1.00 96.25 92 THR A C 1
ATOM 679 O O . THR A 1 92 ? 5.187 -4.229 -14.140 1.00 96.25 92 THR A O 1
ATOM 682 N N . TYR A 1 93 ? 3.131 -4.394 -13.266 1.00 96.19 93 TYR A N 1
ATOM 683 C CA . TYR A 1 93 ? 3.558 -4.224 -11.886 1.00 96.19 93 TYR A CA 1
ATOM 684 C C . TYR A 1 93 ? 4.305 -5.461 -11.357 1.00 96.19 93 TYR A C 1
ATOM 686 O O . TYR A 1 93 ? 3.922 -6.596 -11.638 1.00 96.19 93 TYR A O 1
ATOM 694 N N . ASN A 1 94 ? 5.358 -5.247 -10.564 1.00 97.00 94 ASN A N 1
ATOM 695 C CA . ASN A 1 94 ? 6.071 -6.310 -9.858 1.00 97.00 94 ASN A CA 1
ATOM 696 C C . ASN A 1 94 ? 5.482 -6.465 -8.442 1.00 97.00 94 ASN A C 1
ATOM 698 O O . ASN A 1 94 ? 5.758 -5.644 -7.569 1.00 97.00 94 ASN A O 1
ATOM 702 N N . THR A 1 95 ? 4.681 -7.504 -8.206 1.00 94.88 95 THR A N 1
ATOM 703 C CA . THR A 1 95 ? 4.081 -7.801 -6.889 1.00 94.88 95 THR A CA 1
ATOM 704 C C . THR A 1 95 ? 5.135 -7.934 -5.788 1.00 94.88 95 THR A C 1
ATOM 706 O O . THR A 1 95 ? 6.210 -8.487 -6.020 1.00 94.88 95 THR A O 1
ATOM 709 N N . GLY A 1 96 ? 4.833 -7.433 -4.590 1.00 94.06 96 GLY A N 1
ATOM 710 C CA . GLY A 1 96 ? 5.743 -7.429 -3.444 1.00 94.06 96 GLY A CA 1
ATOM 711 C C . GLY A 1 96 ? 6.864 -6.391 -3.535 1.00 94.06 96 GLY A C 1
ATOM 712 O O . GLY A 1 96 ? 7.805 -6.440 -2.746 1.00 94.06 96 GLY A O 1
ATOM 713 N N . SER A 1 97 ? 6.826 -5.481 -4.514 1.00 95.94 97 SER A N 1
ATOM 714 C CA . SER A 1 97 ? 7.913 -4.519 -4.739 1.00 95.94 97 SER A CA 1
ATOM 715 C C . SER A 1 97 ? 7.730 -3.167 -4.059 1.00 95.94 97 SER A C 1
ATOM 717 O O . SER A 1 97 ? 8.614 -2.304 -4.193 1.00 95.94 97 SER A O 1
ATOM 719 N N . VAL A 1 98 ? 6.611 -2.966 -3.351 1.00 95.94 98 VAL A N 1
ATOM 720 C CA . VAL A 1 98 ? 6.384 -1.728 -2.602 1.00 95.94 98 VAL A CA 1
ATOM 721 C C . VAL A 1 98 ? 7.423 -1.576 -1.492 1.00 95.94 98 VAL A C 1
ATOM 723 O O . VAL A 1 98 ? 7.661 -2.479 -0.698 1.00 95.94 98 VAL A O 1
ATOM 726 N N . ARG A 1 99 ? 8.041 -0.397 -1.425 1.00 94.88 99 ARG A N 1
ATOM 727 C CA . ARG A 1 99 ? 9.083 -0.030 -0.461 1.00 94.88 99 ARG A CA 1
ATOM 728 C C . ARG A 1 99 ? 9.071 1.471 -0.178 1.00 94.88 99 ARG A C 1
ATOM 730 O O . ARG A 1 99 ? 8.284 2.218 -0.754 1.00 94.88 99 ARG A O 1
ATOM 737 N N . ASN A 1 100 ? 9.971 1.921 0.698 1.00 94.75 100 ASN A N 1
ATOM 738 C CA . ASN A 1 100 ? 10.179 3.341 1.020 1.00 94.75 100 ASN A CA 1
ATOM 739 C C . ASN A 1 100 ? 8.889 4.072 1.426 1.00 94.75 100 ASN A C 1
ATOM 741 O O . ASN A 1 100 ? 8.648 5.215 1.031 1.00 94.75 100 ASN A O 1
ATOM 745 N N . ILE A 1 101 ? 8.063 3.397 2.224 1.00 93.00 101 ILE A N 1
ATOM 746 C CA . ILE A 1 101 ? 6.746 3.891 2.610 1.00 93.00 101 ILE A CA 1
ATOM 747 C C . ILE A 1 101 ? 6.888 5.024 3.614 1.00 93.00 101 ILE A C 1
ATOM 749 O O . ILE A 1 101 ? 7.633 4.922 4.588 1.00 93.00 101 ILE A O 1
ATOM 753 N N . LYS A 1 102 ? 6.170 6.120 3.375 1.00 91.94 102 LYS A N 1
ATOM 754 C CA . LYS A 1 102 ? 6.213 7.326 4.204 1.00 91.94 102 LYS A CA 1
ATOM 755 C C . LYS A 1 102 ? 4.813 7.883 4.381 1.00 91.94 102 LYS A C 1
ATOM 757 O O . LYS A 1 102 ? 4.048 7.967 3.428 1.00 91.94 102 LYS A O 1
ATOM 762 N N . ILE A 1 103 ? 4.496 8.343 5.582 1.00 91.25 103 ILE A N 1
ATOM 763 C CA . ILE A 1 103 ? 3.308 9.168 5.808 1.00 91.25 103 ILE A CA 1
ATOM 764 C C . ILE A 1 103 ? 3.732 10.614 5.541 1.00 91.25 103 ILE A C 1
ATOM 766 O O . ILE A 1 103 ? 4.509 11.184 6.300 1.00 91.25 103 ILE A O 1
ATOM 770 N N . LEU A 1 104 ? 3.285 11.188 4.421 1.00 90.62 104 LEU A N 1
ATOM 771 C CA . LEU A 1 104 ? 3.668 12.540 4.000 1.00 90.62 104 LEU A CA 1
ATOM 772 C C . LEU A 1 104 ? 2.968 13.623 4.823 1.00 90.62 104 LEU A C 1
ATOM 774 O O . LEU A 1 104 ? 3.524 14.692 5.054 1.00 90.62 104 LEU A O 1
ATOM 778 N N . SER A 1 105 ? 1.717 13.385 5.206 1.00 88.81 105 SER A N 1
ATOM 779 C CA . SER A 1 105 ? 0.944 14.298 6.049 1.00 88.81 105 SER A CA 1
ATOM 780 C C . SER A 1 105 ? -0.237 13.584 6.688 1.00 88.81 105 SER A C 1
ATOM 782 O O . SER A 1 105 ? -0.733 12.585 6.163 1.00 88.81 105 SER A O 1
ATOM 784 N N . GLY A 1 106 ? -0.689 14.137 7.811 1.00 80.81 106 GLY A N 1
ATOM 785 C CA . GLY A 1 106 ? -1.684 13.520 8.676 1.00 80.81 106 GLY A CA 1
ATOM 786 C C . GLY A 1 106 ? -1.047 12.641 9.750 1.00 80.81 106 GLY A C 1
ATOM 787 O O . GLY A 1 106 ? 0.130 12.295 9.697 1.00 80.81 106 GLY A O 1
ATOM 788 N N . SER A 1 107 ? -1.849 12.310 10.752 1.00 69.00 107 SER A N 1
ATOM 789 C CA . SER A 1 107 ? -1.565 11.252 11.719 1.00 69.00 107 SER A CA 1
ATOM 790 C C . SER A 1 107 ? -2.597 10.143 11.546 1.00 69.00 107 SER A C 1
ATOM 792 O O . SER A 1 107 ? -3.616 10.347 10.878 1.00 69.00 107 SER A O 1
ATOM 794 N N . ALA A 1 108 ? -2.378 8.993 12.180 1.00 63.59 108 ALA A N 1
ATOM 795 C CA . ALA A 1 108 ? -3.337 7.891 12.143 1.00 63.59 108 ALA A CA 1
ATOM 796 C C . ALA A 1 108 ? -4.762 8.332 12.552 1.00 63.59 108 ALA A C 1
ATOM 798 O O . ALA A 1 108 ? -5.738 7.847 11.991 1.00 63.59 108 ALA A O 1
ATOM 799 N N . ASN A 1 109 ? -4.876 9.330 13.438 1.00 65.75 109 ASN A N 1
ATOM 800 C CA . ASN A 1 109 ? -6.151 9.857 13.943 1.00 65.75 109 ASN A CA 1
ATOM 801 C C . ASN A 1 109 ? -6.688 11.045 13.134 1.00 65.75 109 ASN A C 1
ATOM 803 O O . ASN A 1 109 ? -7.726 11.618 13.464 1.00 65.75 109 ASN A O 1
ATOM 807 N N . SER A 1 110 ? -5.960 11.480 12.108 1.00 75.50 110 SER A N 1
ATOM 808 C CA . SER A 1 110 ? -6.367 12.626 11.310 1.00 75.50 110 SER A CA 1
ATOM 809 C C . SER A 1 110 ? -7.479 12.253 10.334 1.00 75.50 110 SER A C 1
ATOM 811 O O . SER A 1 110 ? -7.495 11.185 9.725 1.00 75.50 110 SER A O 1
ATOM 813 N N . THR A 1 111 ? -8.393 13.196 10.118 1.00 85.75 111 THR A N 1
ATOM 814 C CA . THR A 1 111 ? -9.454 13.105 9.106 1.00 85.75 111 THR A CA 1
ATOM 815 C C . THR A 1 111 ? -8.889 12.905 7.698 1.00 85.75 111 THR A C 1
ATOM 817 O O . THR A 1 111 ? -9.606 12.454 6.809 1.00 85.75 111 THR A O 1
ATOM 820 N N . THR A 1 112 ? -7.631 13.279 7.445 1.00 89.75 112 THR A N 1
ATOM 821 C CA . THR A 1 112 ? -6.986 13.134 6.138 1.00 89.75 112 THR A CA 1
ATOM 822 C C . THR A 1 112 ? -5.520 12.765 6.286 1.00 89.75 112 THR A C 1
ATOM 824 O O . THR A 1 112 ? -4.757 13.522 6.878 1.00 89.75 112 THR A O 1
ATOM 827 N N . MET A 1 113 ? -5.131 11.653 5.669 1.00 91.00 113 MET A N 1
ATOM 828 C CA . MET A 1 113 ? -3.763 11.157 5.662 1.00 91.00 113 MET A CA 1
ATOM 829 C C . MET A 1 113 ? -3.276 10.923 4.233 1.00 91.00 113 MET A C 1
ATOM 831 O O . MET A 1 113 ? -4.037 10.463 3.384 1.00 91.00 113 MET A O 1
ATOM 835 N N . ASN A 1 114 ? -2.010 11.233 3.970 1.00 93.19 114 ASN A N 1
ATOM 836 C CA . ASN A 1 114 ? -1.359 10.973 2.691 1.00 93.19 114 ASN A CA 1
ATOM 837 C C . ASN A 1 114 ? -0.201 10.000 2.906 1.00 93.19 114 ASN A C 1
ATOM 839 O O . ASN A 1 114 ? 0.756 10.320 3.611 1.00 93.19 114 ASN A O 1
ATOM 843 N N . VAL A 1 115 ? -0.288 8.827 2.290 1.00 93.69 115 VAL A N 1
ATOM 844 C CA . VAL A 1 115 ? 0.752 7.795 2.323 1.00 93.69 115 VAL A CA 1
ATOM 845 C C . VAL A 1 115 ? 1.469 7.788 0.985 1.00 93.69 115 VAL A C 1
ATOM 847 O O . VAL A 1 115 ? 0.833 7.876 -0.054 1.00 93.69 115 VAL A O 1
ATOM 850 N N . TYR A 1 116 ? 2.785 7.688 1.002 1.00 95.44 116 TYR A N 1
ATOM 851 C CA . TYR A 1 116 ? 3.646 7.540 -0.161 1.00 95.44 116 TYR A CA 1
ATOM 852 C C . TYR A 1 116 ? 4.301 6.167 -0.121 1.00 95.44 116 TYR A C 1
ATOM 854 O O . TYR A 1 116 ? 4.689 5.721 0.956 1.00 95.44 116 TYR A O 1
ATOM 862 N N . GLY A 1 117 ? 4.466 5.533 -1.276 1.00 96.19 117 GLY A N 1
ATOM 863 C CA . GLY A 1 117 ? 5.269 4.327 -1.438 1.00 96.19 117 GLY A CA 1
ATOM 864 C C . GLY A 1 117 ? 5.910 4.280 -2.819 1.00 96.19 117 GLY A C 1
ATOM 865 O O . GLY A 1 117 ? 5.366 4.804 -3.789 1.00 96.19 117 GLY A O 1
ATOM 866 N N . GLU A 1 118 ? 7.074 3.652 -2.909 1.00 97.81 118 GLU A N 1
ATOM 867 C CA . GLU A 1 118 ? 7.770 3.386 -4.168 1.00 97.81 118 GLU A CA 1
ATOM 868 C C . GLU A 1 118 ? 7.550 1.944 -4.577 1.00 97.81 118 GLU A C 1
ATOM 870 O O . GLU A 1 118 ? 7.509 1.068 -3.724 1.00 97.81 118 GLU A O 1
ATOM 875 N N . TYR A 1 119 ? 7.454 1.681 -5.871 1.00 97.12 119 TYR A N 1
ATOM 876 C CA . TYR A 1 119 ? 7.279 0.339 -6.402 1.00 97.12 119 TYR A CA 1
ATOM 877 C C . TYR A 1 119 ? 8.111 0.115 -7.659 1.00 97.12 119 TYR A C 1
ATOM 879 O O . TYR A 1 119 ? 8.679 1.055 -8.218 1.00 97.12 119 TYR A O 1
ATOM 887 N N . THR A 1 120 ? 8.195 -1.135 -8.117 1.00 97.94 120 THR A N 1
ATOM 888 C CA . THR A 1 120 ? 8.782 -1.462 -9.424 1.00 97.94 120 THR A CA 1
ATOM 889 C C . THR A 1 120 ? 7.755 -1.983 -10.418 1.00 97.94 120 THR A C 1
ATOM 891 O O . THR A 1 120 ? 6.772 -2.624 -10.046 1.00 97.94 120 THR A O 1
ATOM 894 N N . PHE A 1 121 ? 7.992 -1.690 -11.691 1.00 97.50 121 PHE A N 1
ATOM 895 C CA . PHE A 1 121 ? 7.239 -2.199 -12.828 1.00 97.50 121 PHE A CA 1
ATOM 896 C C . PHE A 1 121 ? 8.209 -2.552 -13.964 1.00 97.50 121 PHE A C 1
ATOM 898 O O . PHE A 1 121 ? 9.333 -2.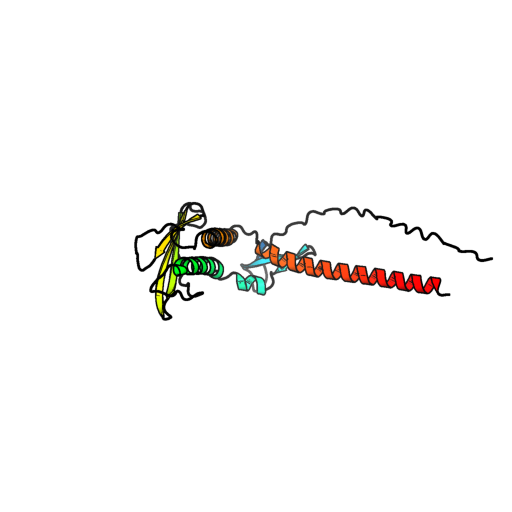045 -14.024 1.00 97.50 121 PHE A O 1
ATOM 905 N N . ASN A 1 122 ? 7.796 -3.434 -14.873 1.00 96.94 122 ASN A N 1
ATOM 906 C CA . ASN A 1 122 ? 8.611 -3.915 -15.994 1.00 96.94 122 ASN A CA 1
ATOM 907 C C . ASN A 1 122 ? 10.011 -4.410 -15.553 1.00 96.94 122 ASN A C 1
ATOM 909 O O . ASN A 1 122 ? 11.001 -4.162 -16.235 1.00 96.94 122 ASN A O 1
ATOM 913 N N . ASN A 1 123 ? 10.097 -5.100 -14.406 1.00 91.75 123 ASN A N 1
ATOM 914 C CA . ASN A 1 123 ? 11.290 -5.771 -13.850 1.00 91.75 123 ASN A CA 1
ATOM 915 C C . ASN A 1 123 ? 12.458 -4.893 -13.372 1.00 91.75 123 ASN A C 1
ATOM 917 O O . ASN A 1 123 ? 13.374 -5.417 -12.740 1.00 91.75 123 ASN A O 1
ATOM 921 N N . SER A 1 124 ? 12.444 -3.583 -13.614 1.00 94.62 124 SER A N 1
ATOM 922 C CA . SER A 1 124 ? 13.498 -2.687 -13.109 1.00 94.62 124 SER A CA 1
ATOM 923 C C . SER A 1 124 ? 13.092 -1.225 -12.990 1.00 94.62 124 SER A C 1
ATOM 925 O O . SER A 1 124 ? 13.758 -0.470 -12.282 1.00 94.62 124 SER A O 1
ATOM 927 N N . ASN A 1 125 ? 12.033 -0.797 -13.680 1.00 97.88 125 ASN A N 1
ATOM 928 C CA . ASN A 1 125 ? 11.617 0.596 -13.627 1.00 97.88 125 ASN A CA 1
ATOM 929 C C . ASN A 1 125 ? 10.962 0.880 -12.286 1.00 97.88 125 ASN A C 1
ATOM 931 O O . ASN A 1 125 ? 10.273 0.033 -11.722 1.00 97.88 125 ASN A O 1
ATOM 935 N N . THR A 1 126 ? 11.184 2.081 -11.774 1.00 97.94 126 THR A N 1
ATOM 936 C CA . THR A 1 126 ? 10.662 2.508 -10.481 1.00 97.94 126 THR A CA 1
ATOM 937 C C . THR A 1 126 ? 9.549 3.517 -10.678 1.00 97.94 126 THR A C 1
ATOM 939 O O . THR A 1 126 ? 9.715 4.475 -11.432 1.00 97.94 126 THR A O 1
ATOM 942 N N . GLY A 1 127 ? 8.441 3.317 -9.979 1.00 97.25 127 GLY A N 1
ATOM 943 C CA . GLY A 1 127 ? 7.360 4.283 -9.856 1.00 97.25 127 GLY A CA 1
ATOM 944 C C . GLY A 1 127 ? 7.120 4.632 -8.393 1.00 97.25 127 GLY A C 1
ATOM 945 O O . GLY A 1 127 ? 7.682 4.022 -7.482 1.00 97.25 127 GLY A O 1
ATOM 946 N N . TRP A 1 128 ? 6.260 5.610 -8.166 1.00 97.69 128 TRP A N 1
ATOM 947 C CA . TRP A 1 128 ? 5.735 5.928 -6.848 1.00 97.69 128 TRP A CA 1
ATOM 948 C C . TRP A 1 128 ? 4.219 6.039 -6.907 1.00 97.69 128 TRP A C 1
ATOM 950 O O . TRP A 1 128 ? 3.638 6.339 -7.952 1.00 97.69 128 TRP A O 1
ATOM 960 N N . VAL A 1 129 ? 3.590 5.780 -5.768 1.00 96.56 129 VAL A N 1
ATOM 961 C CA . VAL A 1 129 ? 2.162 5.962 -5.537 1.00 96.56 129 VAL A CA 1
ATOM 962 C C . VAL A 1 129 ? 1.979 6.829 -4.297 1.00 96.56 129 VAL A C 1
ATOM 964 O O . VAL A 1 129 ? 2.661 6.646 -3.286 1.00 96.56 129 VAL A O 1
ATOM 967 N N . LYS A 1 130 ? 1.056 7.785 -4.368 1.00 96.12 130 LYS A N 1
ATOM 968 C CA . LYS A 1 130 ? 0.516 8.476 -3.202 1.00 96.12 130 LYS A CA 1
ATOM 969 C C . LYS A 1 130 ? -0.936 8.073 -3.028 1.00 96.12 130 LYS A C 1
ATOM 971 O O . LYS A 1 130 ? -1.738 8.134 -3.953 1.00 96.12 130 LYS A O 1
ATOM 976 N N . VAL A 1 131 ? -1.271 7.686 -1.812 1.00 93.81 131 VAL A N 1
ATOM 977 C CA . VAL A 1 131 ? -2.605 7.280 -1.405 1.00 93.81 131 VAL A CA 1
ATOM 978 C C . VAL A 1 131 ? -3.143 8.343 -0.466 1.00 93.81 131 VAL A C 1
ATOM 980 O O . VAL A 1 131 ? -2.579 8.581 0.604 1.00 93.81 131 VAL A O 1
ATOM 983 N N . LYS A 1 132 ? -4.248 8.977 -0.851 1.00 93.12 132 LYS A N 1
ATOM 984 C CA . LYS A 1 132 ? -4.965 9.912 0.012 1.00 93.12 132 LYS A CA 1
ATOM 985 C C . LYS A 1 132 ? -6.106 9.188 0.693 1.00 93.12 132 LYS A C 1
ATOM 987 O O . LYS A 1 132 ? -6.961 8.609 0.032 1.00 93.12 132 LYS A O 1
ATOM 992 N N . ILE A 1 133 ? -6.151 9.264 2.012 1.00 90.25 133 ILE A N 1
ATOM 993 C CA . ILE A 1 133 ? -7.151 8.618 2.857 1.00 90.25 133 ILE A CA 1
ATOM 994 C C . ILE A 1 133 ? -7.911 9.711 3.577 1.00 90.25 133 ILE A C 1
ATOM 996 O O . ILE A 1 133 ? -7.309 10.625 4.133 1.00 90.25 133 ILE A O 1
ATOM 1000 N N . ARG A 1 134 ? -9.238 9.640 3.550 1.00 89.81 134 ARG A N 1
ATOM 1001 C CA . ARG A 1 134 ? -10.128 10.588 4.209 1.00 89.81 134 ARG A CA 1
ATOM 1002 C C . ARG A 1 134 ? -11.151 9.826 5.038 1.00 89.81 134 ARG A C 1
ATOM 1004 O O . ARG A 1 134 ? -11.833 8.955 4.510 1.00 89.81 134 ARG A O 1
ATOM 1011 N N . ASN A 1 135 ? -11.272 10.162 6.321 1.00 87.06 135 ASN A N 1
ATOM 1012 C CA . ASN A 1 135 ? -12.176 9.488 7.264 1.00 87.06 135 ASN A CA 1
ATOM 1013 C C . ASN A 1 135 ? -11.967 7.960 7.304 1.00 87.06 135 ASN A C 1
ATOM 1015 O O . ASN A 1 135 ? -12.929 7.202 7.209 1.00 87.06 135 ASN A O 1
ATOM 1019 N N . GLY A 1 136 ? -10.707 7.510 7.340 1.00 80.94 136 GLY A N 1
ATOM 1020 C CA . GLY A 1 136 ? -10.362 6.080 7.338 1.00 80.94 136 GLY A CA 1
ATOM 1021 C C . GLY A 1 136 ? -10.678 5.337 6.034 1.00 80.94 136 GLY A C 1
ATOM 1022 O O . GLY A 1 136 ? -10.547 4.120 5.978 1.00 80.94 136 GLY A O 1
ATOM 1023 N N . ARG A 1 137 ? -11.096 6.042 4.975 1.00 83.94 137 ARG A N 1
ATOM 1024 C CA . ARG A 1 137 ? -11.393 5.467 3.660 1.00 83.94 137 ARG A CA 1
ATOM 1025 C C . ARG A 1 137 ? -10.429 5.991 2.619 1.00 83.94 137 ARG A C 1
ATOM 1027 O O . ARG A 1 137 ? -10.098 7.176 2.609 1.00 83.94 137 ARG A O 1
ATOM 1034 N N . LEU A 1 138 ? -10.003 5.123 1.714 1.00 87.38 138 LEU A N 1
ATOM 1035 C CA . LEU A 1 138 ? -9.168 5.535 0.601 1.00 87.38 138 LEU A CA 1
ATOM 1036 C C . LEU A 1 138 ? -9.978 6.465 -0.316 1.00 87.38 138 LEU A C 1
ATOM 1038 O O . LEU A 1 138 ? -11.056 6.118 -0.789 1.00 87.38 138 LEU A O 1
ATOM 1042 N N . SER A 1 139 ? -9.482 7.687 -0.487 1.00 90.19 139 SER A N 1
ATOM 1043 C CA . SER A 1 139 ? -10.143 8.767 -1.219 1.00 90.19 139 SER A CA 1
ATOM 1044 C C . SER A 1 139 ? -9.678 8.825 -2.669 1.00 90.19 139 SER A C 1
ATOM 1046 O O . SER A 1 139 ? -10.515 9.002 -3.549 1.00 90.19 139 SER A O 1
ATOM 1048 N N . CYS A 1 140 ? -8.368 8.726 -2.918 1.00 92.56 140 CYS A N 1
ATOM 1049 C CA . CYS A 1 140 ? -7.813 8.648 -4.269 1.00 92.56 140 CYS A CA 1
ATOM 1050 C C . CYS A 1 140 ? -6.363 8.168 -4.289 1.00 92.56 140 CYS A C 1
ATOM 1052 O O . CYS A 1 140 ? -5.675 8.165 -3.262 1.00 92.56 140 CYS A O 1
ATOM 1054 N N . LEU A 1 141 ? -5.928 7.795 -5.490 1.00 93.56 141 LEU A N 1
ATOM 1055 C CA . LEU A 1 141 ? -4.572 7.386 -5.824 1.00 93.56 141 LEU A CA 1
ATOM 1056 C C . LEU A 1 141 ? -3.960 8.399 -6.794 1.00 93.56 141 LEU A C 1
ATOM 1058 O O . LEU A 1 141 ? -4.628 8.858 -7.718 1.00 93.56 141 LEU A O 1
ATOM 1062 N N . GLU A 1 142 ? -2.694 8.725 -6.585 1.00 95.38 142 GLU A N 1
ATOM 1063 C CA . GLU A 1 142 ? -1.866 9.518 -7.493 1.00 95.38 142 GLU A CA 1
ATOM 1064 C C . GLU A 1 142 ? -0.625 8.684 -7.816 1.00 95.38 142 GLU A C 1
ATOM 1066 O O . GLU A 1 142 ? 0.033 8.174 -6.907 1.00 95.38 142 GLU A O 1
ATOM 1071 N N . PHE A 1 143 ? -0.314 8.524 -9.097 1.00 95.31 143 PHE A N 1
ATOM 1072 C CA . PHE A 1 143 ? 0.811 7.721 -9.571 1.00 95.31 143 PHE A CA 1
ATOM 1073 C C . PHE A 1 143 ? 1.877 8.605 -10.222 1.00 95.31 143 PHE A C 1
ATOM 1075 O O . PHE A 1 143 ? 1.629 9.758 -10.575 1.00 95.31 143 PHE A O 1
ATOM 1082 N N . TRP A 1 144 ? 3.082 8.057 -10.369 1.00 96.06 144 TRP A N 1
ATOM 1083 C CA . TRP A 1 144 ? 4.236 8.774 -10.916 1.00 96.06 144 TRP A CA 1
ATOM 1084 C C . TRP A 1 144 ? 4.078 9.262 -12.359 1.00 96.06 144 TRP A C 1
ATOM 1086 O O . TRP A 1 144 ? 4.723 10.238 -12.735 1.00 96.06 144 TRP A O 1
ATOM 1096 N N . ASP A 1 145 ? 3.255 8.586 -13.153 1.00 93.94 145 ASP A N 1
ATOM 1097 C CA . ASP A 1 145 ? 2.956 8.903 -14.548 1.00 93.94 145 ASP A CA 1
ATOM 1098 C C . ASP A 1 145 ? 1.919 10.030 -14.691 1.00 93.94 145 ASP A C 1
ATOM 1100 O O . ASP A 1 145 ? 1.952 10.761 -15.680 1.00 93.94 145 ASP A O 1
ATOM 1104 N N . PHE A 1 146 ? 1.072 10.234 -13.676 1.00 93.44 146 PHE A N 1
ATOM 1105 C CA . PHE A 1 146 ? 0.075 11.310 -13.612 1.00 93.44 146 PHE A CA 1
ATOM 1106 C C . PHE A 1 146 ? 0.200 12.125 -12.309 1.00 93.44 146 PHE A C 1
ATOM 1108 O O . PHE A 1 146 ? -0.697 12.100 -11.457 1.00 93.44 146 PHE A O 1
ATOM 1115 N N . PRO A 1 147 ? 1.313 12.859 -12.109 1.00 94.56 147 PRO A N 1
ATOM 1116 C CA . PRO A 1 147 ? 1.524 13.629 -10.890 1.00 94.56 147 PRO A CA 1
ATOM 1117 C C . PRO A 1 147 ? 0.488 14.750 -10.753 1.00 94.56 147 PRO A C 1
ATOM 1119 O O . PRO A 1 147 ? 0.242 15.511 -11.686 1.00 94.56 147 PRO A O 1
ATOM 1122 N N . GLY A 1 148 ? -0.092 14.881 -9.560 1.00 94.19 148 GLY A N 1
ATOM 1123 C CA . GLY A 1 148 ? -1.154 15.850 -9.274 1.00 94.19 148 GLY A CA 1
ATOM 1124 C C . GLY A 1 148 ? -2.567 15.423 -9.694 1.00 94.19 148 GLY A C 1
ATOM 1125 O O . GLY A 1 148 ? -3.524 16.102 -9.316 1.00 94.19 148 GLY A O 1
ATOM 1126 N N . GLU A 1 149 ? -2.734 14.298 -10.398 1.00 93.44 149 GLU A N 1
ATOM 1127 C CA . GLU A 1 149 ? -4.055 13.758 -10.729 1.00 93.44 149 GLU A CA 1
ATOM 1128 C C . GLU A 1 149 ? -4.518 12.735 -9.685 1.00 93.44 149 GLU A C 1
ATOM 1130 O O . GLU A 1 149 ? -3.988 11.636 -9.543 1.00 93.44 149 GLU A O 1
ATOM 1135 N N . CYS A 1 150 ? -5.553 13.112 -8.938 1.00 91.31 150 CYS A N 1
ATOM 1136 C CA . CYS A 1 150 ? -6.180 12.294 -7.904 1.00 91.31 150 CYS A CA 1
ATOM 1137 C C . CYS A 1 150 ? -7.264 11.418 -8.551 1.00 91.31 150 CYS A C 1
ATOM 1139 O O . CYS A 1 150 ? -8.395 11.861 -8.763 1.00 91.31 150 CYS A O 1
ATOM 1141 N N . ARG A 1 151 ? -6.913 10.168 -8.882 1.00 90.62 151 ARG A N 1
ATOM 1142 C CA . ARG A 1 151 ? -7.824 9.200 -9.509 1.00 90.62 151 ARG A CA 1
ATOM 1143 C C . ARG A 1 151 ? -8.716 8.548 -8.444 1.00 90.62 151 ARG A C 1
ATOM 1145 O O . ARG A 1 151 ? -8.188 8.001 -7.468 1.00 90.62 151 ARG A O 1
ATOM 1152 N N . PRO A 1 152 ? -10.055 8.605 -8.577 1.00 86.19 152 PRO A N 1
ATOM 1153 C CA . PRO A 1 152 ? -10.947 7.950 -7.632 1.00 86.19 152 PRO A CA 1
ATOM 1154 C C . PRO A 1 152 ? -10.791 6.432 -7.724 1.00 86.19 152 PRO A C 1
ATOM 1156 O O . PRO A 1 152 ? -10.576 5.878 -8.805 1.00 86.19 152 PRO A O 1
ATOM 1159 N N . LEU A 1 153 ? -10.962 5.760 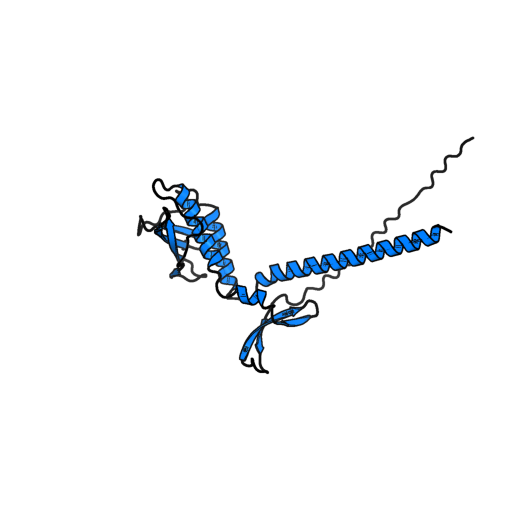-6.587 1.00 75.19 153 LEU A N 1
ATOM 1160 C CA . LEU A 1 153 ? -11.130 4.315 -6.583 1.00 75.19 153 LEU A CA 1
ATOM 1161 C C . LEU A 1 153 ? -12.367 3.957 -7.412 1.00 75.19 153 LEU A C 1
ATOM 1163 O O . LEU A 1 153 ? -13.463 4.454 -7.146 1.00 75.19 153 LEU A O 1
ATOM 1167 N N . GLY A 1 154 ? -12.174 3.131 -8.440 1.00 61.00 154 GLY A N 1
ATOM 1168 C CA . GLY A 1 154 ? -13.278 2.463 -9.131 1.00 61.00 154 GLY A CA 1
ATOM 1169 C C . GLY A 1 154 ? -13.366 2.653 -10.616 1.00 61.00 154 GLY A C 1
ATOM 1170 O O . GLY A 1 154 ? -14.230 2.053 -11.248 1.00 61.00 154 GLY A O 1
ATOM 1171 N N . GLN A 1 155 ? -12.441 3.417 -11.179 1.00 62.69 155 GLN A N 1
ATOM 1172 C CA . GLN A 1 155 ? -12.149 3.311 -12.604 1.00 62.69 155 GLN A CA 1
ATOM 1173 C C . GLN A 1 155 ? -11.200 2.146 -12.919 1.00 62.69 155 GLN A C 1
ATOM 1175 O O . GLN A 1 155 ? -11.169 1.668 -14.047 1.00 62.69 155 GLN A O 1
ATOM 1180 N N . SER A 1 156 ? -10.469 1.659 -11.919 1.00 55.94 156 SER A N 1
ATOM 1181 C CA . SER A 1 156 ? -9.686 0.425 -11.931 1.00 55.94 156 SER A CA 1
ATOM 1182 C C . SER A 1 156 ? -10.300 -0.545 -10.915 1.00 55.94 156 SER A C 1
ATOM 1184 O O . SER A 1 156 ? -10.852 -0.109 -9.904 1.00 55.94 156 SER A O 1
ATOM 1186 N N . GLY A 1 157 ? -10.267 -1.857 -11.163 1.00 54.62 157 GLY A N 1
ATOM 1187 C CA . GLY A 1 157 ? -10.959 -2.895 -10.371 1.00 54.62 157 GLY A CA 1
ATOM 1188 C C . GLY A 1 157 ? -10.512 -3.071 -8.905 1.00 54.62 157 GLY A C 1
ATOM 1189 O O . GLY A 1 157 ? -10.796 -4.099 -8.302 1.00 54.62 157 GLY A O 1
ATOM 1190 N N . ALA A 1 158 ? -9.832 -2.087 -8.312 1.00 56.50 158 ALA A N 1
ATOM 1191 C CA . ALA A 1 158 ? -9.201 -2.114 -6.993 1.00 56.50 158 ALA A CA 1
ATOM 1192 C C . ALA A 1 158 ? -10.131 -1.845 -5.792 1.00 56.50 158 ALA A C 1
ATOM 1194 O O . ALA A 1 158 ? -9.670 -1.767 -4.656 1.00 56.50 158 ALA A O 1
ATOM 1195 N N . ASN A 1 159 ? -11.435 -1.681 -6.015 1.00 58.53 159 ASN A N 1
ATOM 1196 C CA . ASN A 1 159 ? -12.333 -0.999 -5.077 1.00 58.53 159 ASN A CA 1
ATOM 1197 C C . ASN A 1 159 ? -12.532 -1.631 -3.704 1.00 58.53 159 ASN A C 1
ATOM 1199 O O . ASN A 1 159 ? -12.547 -0.915 -2.704 1.00 58.53 159 ASN A O 1
ATOM 1203 N N . GLU A 1 160 ? -12.753 -2.938 -3.636 1.00 57.53 160 GLU A N 1
ATOM 1204 C CA . GLU A 1 160 ? -13.252 -3.549 -2.395 1.00 57.53 160 GLU A CA 1
ATOM 1205 C C . GLU A 1 160 ? -12.117 -4.023 -1.485 1.00 57.53 160 GLU A C 1
ATOM 1207 O O . GLU A 1 160 ? -12.185 -3.896 -0.259 1.00 57.53 160 GLU A O 1
ATOM 1212 N N . VAL A 1 161 ? -11.029 -4.495 -2.090 1.00 58.53 161 VAL A N 1
ATOM 1213 C CA . VAL A 1 161 ? -9.873 -5.032 -1.366 1.00 58.53 161 VAL A CA 1
ATOM 1214 C C . VAL A 1 161 ? -9.023 -3.900 -0.780 1.00 58.53 161 VAL A C 1
ATOM 1216 O O . VAL A 1 161 ? -8.599 -3.966 0.368 1.00 58.53 161 VAL A O 1
ATOM 1219 N N 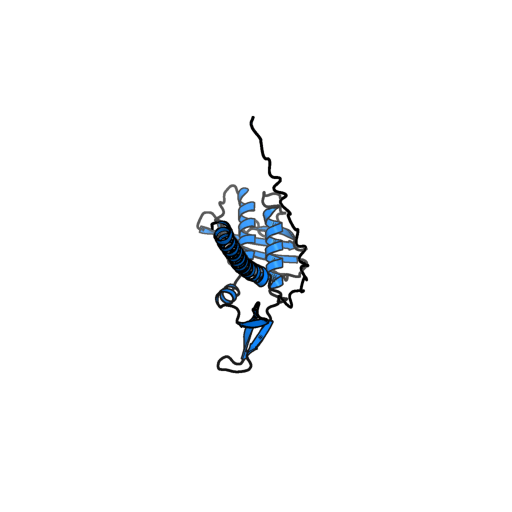. ALA A 1 162 ? -8.839 -2.806 -1.521 1.00 62.50 162 ALA A N 1
ATOM 1220 C CA . ALA A 1 162 ? -8.000 -1.685 -1.101 1.00 62.50 162 ALA A CA 1
ATOM 1221 C C . ALA A 1 162 ? -8.510 -0.973 0.160 1.00 62.50 162 ALA A C 1
ATOM 1223 O O . ALA A 1 162 ? -7.742 -0.657 1.069 1.00 62.50 162 ALA A O 1
ATOM 1224 N N . ALA A 1 163 ? -9.813 -0.686 0.212 1.00 60.53 163 ALA A N 1
ATOM 1225 C CA . ALA A 1 163 ? -10.385 0.143 1.267 1.00 60.53 163 ALA A CA 1
ATOM 1226 C C . ALA A 1 163 ? -10.414 -0.574 2.626 1.00 60.53 163 ALA A C 1
ATOM 1228 O O . ALA A 1 163 ? -10.155 0.052 3.653 1.00 60.53 163 ALA A O 1
ATOM 1229 N N . SER A 1 164 ? -10.706 -1.877 2.629 1.00 61.09 164 SER A N 1
ATOM 1230 C CA . SER A 1 164 ? -10.771 -2.693 3.846 1.00 61.09 164 SER A CA 1
ATOM 1231 C C . SER A 1 164 ? -9.382 -2.965 4.426 1.00 61.09 164 SER A C 1
ATOM 1233 O O . SER A 1 164 ? -9.179 -2.791 5.627 1.00 61.09 164 SER A O 1
ATOM 1235 N N . VAL A 1 165 ? -8.407 -3.299 3.577 1.00 65.88 165 VAL A N 1
ATOM 1236 C CA . VAL A 1 165 ? -7.037 -3.612 4.007 1.00 65.88 165 VAL A CA 1
ATOM 1237 C C . VAL A 1 165 ? -6.321 -2.373 4.546 1.00 65.88 165 VAL A C 1
ATOM 1239 O O . VAL A 1 165 ? -5.642 -2.452 5.564 1.00 65.88 165 VAL A O 1
ATOM 1242 N N . VAL A 1 166 ? -6.514 -1.204 3.928 1.00 68.25 166 VAL A N 1
ATOM 1243 C CA . VAL A 1 166 ? -5.937 0.054 4.430 1.00 68.25 166 VAL A CA 1
ATOM 1244 C C . VAL A 1 166 ? -6.540 0.460 5.768 1.00 68.25 166 VAL A C 1
ATOM 1246 O O . VAL A 1 166 ? -5.801 0.863 6.663 1.00 68.25 166 VAL A O 1
ATOM 1249 N N . ALA A 1 167 ? -7.860 0.339 5.928 1.00 66.81 167 ALA A N 1
ATOM 1250 C CA . ALA A 1 167 ? -8.507 0.626 7.203 1.00 66.81 167 ALA A CA 1
ATOM 1251 C C . ALA A 1 167 ? -7.987 -0.306 8.311 1.00 66.81 167 ALA A C 1
ATOM 1253 O O . ALA A 1 167 ? -7.618 0.184 9.375 1.00 66.81 167 ALA A O 1
ATOM 1254 N N . ALA A 1 168 ? -7.868 -1.608 8.027 1.00 65.88 168 ALA A N 1
ATOM 1255 C CA . ALA A 1 168 ? -7.335 -2.600 8.961 1.00 65.88 168 ALA A CA 1
ATOM 1256 C C . ALA A 1 168 ? -5.862 -2.338 9.321 1.00 65.88 168 ALA A C 1
ATOM 1258 O O . ALA A 1 168 ? -5.503 -2.281 10.494 1.00 65.88 168 ALA A O 1
ATOM 1259 N N . ALA A 1 169 ? -5.013 -2.062 8.327 1.00 69.00 169 ALA A N 1
ATOM 1260 C CA . ALA A 1 169 ? -3.609 -1.731 8.564 1.00 69.00 169 ALA A CA 1
ATOM 1261 C C . ALA A 1 169 ? -3.454 -0.465 9.428 1.00 69.00 169 ALA A C 1
ATOM 1263 O O . ALA A 1 169 ? -2.504 -0.341 10.205 1.00 69.00 169 ALA A O 1
ATOM 1264 N N . MET A 1 170 ? -4.396 0.477 9.326 1.00 66.00 170 MET A N 1
ATOM 1265 C CA . MET A 1 170 ? -4.395 1.709 10.116 1.00 66.00 170 MET A CA 1
ATOM 1266 C C . MET A 1 170 ? -4.923 1.519 11.526 1.00 66.00 170 MET A C 1
ATOM 1268 O O . MET A 1 170 ? -4.363 2.119 12.443 1.00 66.00 170 MET A O 1
ATOM 1272 N N . THR A 1 171 ? -5.933 0.674 11.723 1.00 63.81 171 THR A N 1
ATOM 1273 C CA . THR A 1 171 ? -6.376 0.293 13.068 1.00 63.81 171 THR A CA 1
ATOM 1274 C C . THR A 1 171 ? -5.298 -0.507 13.793 1.00 63.81 171 THR A C 1
ATOM 1276 O O . THR A 1 171 ? -5.014 -0.224 14.954 1.00 63.81 171 THR A O 1
ATOM 1279 N N . ASP A 1 172 ? -4.593 -1.394 13.089 1.00 58.09 172 ASP A N 1
ATOM 1280 C CA . ASP A 1 172 ? -3.484 -2.165 13.660 1.00 58.09 172 ASP A CA 1
ATOM 1281 C C . ASP A 1 172 ? -2.288 -1.277 14.025 1.00 58.09 172 ASP A C 1
ATOM 1283 O O . ASP A 1 172 ? -1.592 -1.521 15.011 1.00 58.09 172 ASP A O 1
ATOM 1287 N N . SER A 1 173 ? -2.077 -0.196 13.268 1.00 52.12 173 SER A N 1
ATOM 1288 C CA . SER A 1 173 ? -1.057 0.811 13.577 1.00 52.12 173 SER A CA 1
ATOM 1289 C C . SER A 1 173 ? -1.437 1.699 14.775 1.00 52.12 173 SER A C 1
ATOM 1291 O O . SER A 1 173 ? -0.553 2.238 15.437 1.00 52.12 173 SER A O 1
ATOM 1293 N N . GLN A 1 174 ? -2.732 1.866 15.077 1.00 47.06 174 GLN A N 1
ATOM 1294 C CA . GLN A 1 174 ? -3.218 2.684 16.201 1.00 47.06 174 GLN A CA 1
ATOM 1295 C C . GLN A 1 174 ? -3.195 1.940 17.539 1.00 47.06 174 GLN A C 1
ATOM 1297 O O . GLN A 1 174 ? -2.854 2.550 18.561 1.00 47.06 174 GLN A O 1
ATOM 1302 N N . SER A 1 175 ? -3.442 0.627 17.539 1.00 43.16 175 SER A N 1
ATOM 1303 C CA . SER A 1 175 ? -3.322 -0.225 18.736 1.00 43.16 175 SER A CA 1
ATOM 1304 C C . SER A 1 175 ? -1.896 -0.293 19.301 1.00 43.16 175 SER A C 1
ATOM 1306 O O . SER A 1 175 ? -1.692 -0.727 20.430 1.00 43.16 175 SER A O 1
ATOM 1308 N N . ALA A 1 176 ? -0.894 0.209 18.574 1.00 43.53 176 ALA A N 1
ATOM 1309 C CA . ALA A 1 176 ? 0.467 0.361 19.084 1.00 43.53 176 ALA A CA 1
ATOM 1310 C C . ALA A 1 176 ? 0.644 1.557 20.052 1.00 43.53 176 ALA A C 1
ATOM 1312 O O . ALA A 1 176 ? 1.701 1.681 20.667 1.00 43.53 176 ALA A O 1
ATOM 1313 N N . SER A 1 177 ? -0.360 2.435 20.212 1.00 40.06 177 SER A N 1
ATOM 1314 C CA . SER A 1 177 ? -0.270 3.659 21.042 1.00 40.06 177 SER A CA 1
ATOM 1315 C C . SER A 1 177 ? -1.202 3.705 22.261 1.00 40.06 177 SER A C 1
ATOM 1317 O O . SER A 1 177 ? -1.074 4.592 23.102 1.00 40.06 177 SER A O 1
ATOM 1319 N N . THR A 1 178 ? -2.087 2.722 22.419 1.00 41.12 178 THR A N 1
ATOM 1320 C CA . THR A 1 178 ? -2.781 2.430 23.683 1.00 41.12 178 THR A CA 1
ATOM 1321 C C . THR A 1 178 ? -2.577 0.946 23.925 1.00 41.12 178 THR A C 1
ATOM 1323 O O . THR A 1 178 ? -3.106 0.128 23.188 1.00 41.12 178 THR A O 1
ATOM 1326 N N . GLY A 1 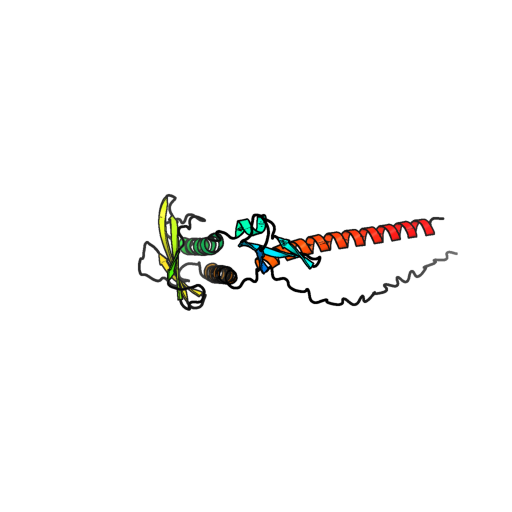179 ? -1.693 0.611 24.866 1.00 41.00 179 GLY A N 1
ATOM 1327 C CA . GLY A 1 179 ? -1.149 -0.731 25.073 1.00 41.00 179 GLY A CA 1
ATOM 1328 C C . GLY A 1 179 ? -2.171 -1.773 25.530 1.00 41.00 179 GLY A C 1
ATOM 1329 O O . GLY A 1 179 ? -2.096 -2.248 26.654 1.00 41.00 179 GLY A O 1
ATOM 1330 N N . GLN A 1 180 ? -3.082 -2.168 24.647 1.00 40.66 180 GLN A N 1
ATOM 1331 C CA . GLN A 1 180 ? -3.842 -3.404 24.745 1.00 40.66 180 GLN A CA 1
ATOM 1332 C C . GLN A 1 180 ? -3.675 -4.162 23.435 1.00 40.66 180 GLN A C 1
ATOM 1334 O O . GLN A 1 180 ? -4.271 -3.897 22.396 1.00 40.66 180 GLN A O 1
ATOM 1339 N N . SER A 1 181 ? -2.716 -5.064 23.525 1.00 45.25 181 SER A N 1
ATOM 1340 C CA . SER A 1 181 ? -2.201 -5.934 22.497 1.00 45.25 181 SER A CA 1
ATOM 1341 C C . SER A 1 181 ? -3.279 -6.906 22.004 1.00 45.25 181 SER A C 1
ATOM 1343 O O . SER A 1 181 ? -3.493 -7.950 22.610 1.00 45.25 181 SER A O 1
ATOM 1345 N N . THR A 1 182 ? -3.869 -6.649 20.835 1.00 47.66 182 THR A N 1
ATOM 1346 C CA . THR A 1 182 ? -4.522 -7.699 20.021 1.00 47.66 182 THR A CA 1
ATOM 1347 C C . THR A 1 182 ? -3.543 -8.818 19.631 1.00 47.66 182 THR A C 1
ATOM 1349 O O . THR A 1 182 ? -3.946 -9.887 19.189 1.00 47.66 182 THR A O 1
ATOM 1352 N N . TYR A 1 183 ? -2.238 -8.608 19.826 1.00 42.91 183 TYR A N 1
ATOM 1353 C CA . TYR A 1 183 ? -1.204 -9.625 19.650 1.00 42.91 183 TYR A CA 1
ATOM 1354 C C . TYR A 1 183 ? -1.083 -10.573 20.862 1.00 42.91 183 TYR A C 1
ATOM 1356 O O . TYR A 1 183 ? -0.604 -11.697 20.723 1.00 42.91 183 TYR A O 1
ATOM 1364 N N . CYS A 1 184 ? -1.565 -10.158 22.040 1.00 44.97 184 CYS A N 1
ATOM 1365 C CA . CYS A 1 184 ? -1.749 -11.047 23.185 1.00 44.97 184 CYS A CA 1
ATOM 1366 C C . CYS A 1 184 ? -2.965 -11.941 22.973 1.00 44.97 184 CYS A C 1
ATOM 1368 O O . CYS A 1 184 ? -2.908 -13.097 23.367 1.00 44.97 184 CYS A O 1
ATOM 1370 N N . ASP A 1 185 ? -3.998 -11.470 22.269 1.00 48.12 185 ASP A N 1
ATOM 1371 C CA . ASP A 1 185 ? -5.162 -12.295 21.942 1.00 48.12 185 ASP A CA 1
ATOM 1372 C C . ASP A 1 185 ? -4.780 -13.538 21.127 1.00 48.12 185 ASP A C 1
ATOM 1374 O O . ASP A 1 185 ? -5.151 -14.644 21.503 1.00 48.12 185 ASP A O 1
ATOM 1378 N N . ASP A 1 186 ? -3.980 -13.410 20.065 1.00 46.25 186 ASP A N 1
ATOM 1379 C CA . ASP A 1 186 ? -3.705 -14.557 19.182 1.00 46.25 186 ASP A CA 1
ATOM 1380 C C . ASP A 1 186 ? -2.740 -15.587 19.817 1.00 46.25 186 ASP A C 1
ATOM 1382 O O . ASP A 1 186 ? -2.905 -16.809 19.685 1.00 46.25 186 ASP A O 1
ATOM 1386 N N . TYR A 1 187 ? -1.764 -15.110 20.603 1.00 51.41 187 TYR A N 1
ATOM 1387 C CA . TYR A 1 187 ? -0.828 -15.985 21.319 1.00 51.41 187 TYR A CA 1
ATOM 1388 C C . TYR A 1 187 ? -1.462 -16.612 22.576 1.00 51.41 187 TYR A C 1
ATOM 1390 O O . TYR A 1 187 ? -1.294 -17.812 22.799 1.00 51.41 187 TYR A O 1
ATOM 1398 N N . CYS A 1 188 ? -2.264 -15.865 23.350 1.00 55.12 188 CYS A N 1
ATOM 1399 C CA . CYS A 1 188 ? -3.027 -16.419 24.476 1.00 55.12 188 CYS A CA 1
ATOM 1400 C C . CYS A 1 188 ? -4.126 -17.377 24.005 1.00 55.12 188 CYS A C 1
ATOM 1402 O O . CYS A 1 188 ? -4.362 -18.393 24.657 1.00 55.12 188 CYS A O 1
ATOM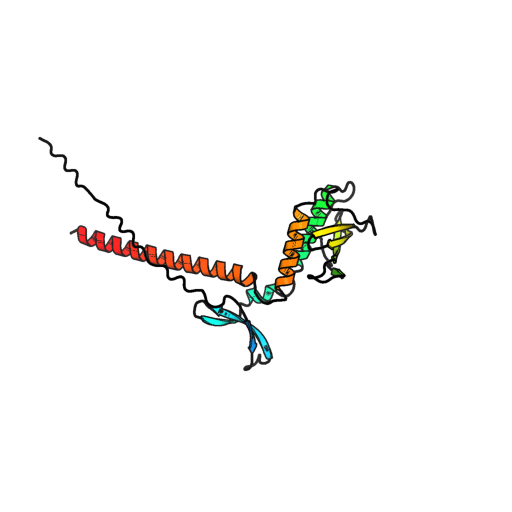 1404 N N . GLN A 1 189 ? -4.769 -17.132 22.858 1.00 54.03 189 GLN A N 1
ATOM 1405 C CA . GLN A 1 189 ? -5.746 -18.072 22.295 1.00 54.03 189 GLN A CA 1
ATOM 1406 C C . GLN A 1 189 ? -5.098 -19.381 21.838 1.00 54.03 189 GLN A C 1
ATOM 1408 O O . GLN A 1 189 ? -5.706 -20.448 21.949 1.00 54.03 189 GLN A O 1
ATOM 1413 N N . THR A 1 190 ? -3.865 -19.336 21.338 1.00 57.22 190 THR A N 1
ATOM 1414 C CA . THR A 1 190 ? -3.136 -20.550 20.949 1.00 57.22 190 THR A CA 1
ATOM 1415 C C . THR A 1 190 ? -2.687 -21.353 22.171 1.00 57.22 190 THR A C 1
ATOM 1417 O O . THR A 1 190 ? -2.897 -22.565 22.203 1.00 57.22 190 THR A O 1
ATOM 1420 N N . ASP A 1 191 ? -2.190 -20.692 23.217 1.00 59.09 191 ASP A N 1
ATOM 1421 C CA . ASP A 1 191 ? -1.809 -21.358 24.469 1.00 59.09 191 ASP A CA 1
ATOM 1422 C C . ASP A 1 191 ? -3.026 -21.965 25.197 1.00 59.09 191 ASP A C 1
ATOM 1424 O O . ASP A 1 191 ? -3.004 -23.117 25.633 1.00 59.09 191 ASP A O 1
ATOM 1428 N N . ARG A 1 192 ? -4.162 -21.251 25.202 1.00 60.16 192 ARG A N 1
ATOM 1429 C CA . ARG A 1 192 ? -5.434 -21.744 25.752 1.00 60.16 192 ARG A CA 1
ATOM 1430 C C . ARG A 1 192 ? -5.955 -22.986 25.025 1.00 60.16 192 ARG A C 1
ATOM 1432 O O . ARG A 1 192 ? -6.492 -23.884 25.671 1.00 60.16 192 ARG A O 1
ATOM 1439 N N . ARG A 1 193 ? -5.797 -23.065 23.697 1.00 67.00 193 ARG A N 1
ATOM 1440 C CA . ARG A 1 193 ? -6.182 -24.252 22.907 1.00 67.00 193 ARG A CA 1
ATOM 1441 C C . ARG A 1 193 ? -5.315 -25.464 23.237 1.00 67.00 193 ARG A C 1
ATOM 1443 O O . ARG A 1 193 ? -5.857 -26.556 23.384 1.00 67.00 193 ARG A O 1
ATOM 1450 N N . ASN A 1 194 ? -4.010 -25.264 23.407 1.00 65.62 194 ASN A N 1
ATOM 1451 C CA . ASN A 1 194 ? -3.095 -26.340 23.785 1.00 65.62 194 ASN A CA 1
ATOM 1452 C C . ASN A 1 194 ? -3.413 -26.868 25.192 1.00 65.62 194 ASN A C 1
ATOM 1454 O O . ASN A 1 194 ? -3.503 -28.077 25.392 1.00 65.62 194 ASN A O 1
ATOM 1458 N N . PHE A 1 195 ? -3.687 -25.975 26.147 1.00 67.31 195 PHE A N 1
ATOM 1459 C CA . PHE A 1 195 ? -4.066 -26.376 27.503 1.00 67.31 195 PHE A CA 1
ATOM 1460 C C . PHE A 1 195 ? -5.414 -27.114 27.547 1.00 67.31 195 PHE A C 1
ATOM 1462 O O . PHE A 1 195 ? -5.566 -28.101 28.267 1.00 67.31 195 PHE A O 1
ATOM 1469 N N . GLN A 1 196 ? -6.391 -26.681 26.741 1.00 67.50 196 GLN A N 1
ATOM 1470 C CA . GLN A 1 196 ? -7.675 -27.374 26.630 1.00 67.50 196 GLN A CA 1
ATOM 1471 C C . GLN A 1 196 ? -7.511 -28.785 26.044 1.00 67.50 196 GLN A C 1
ATOM 1473 O O . GLN A 1 196 ? -8.122 -29.722 26.553 1.00 67.50 196 GLN A O 1
ATOM 1478 N N . GLN A 1 197 ? -6.644 -28.961 25.040 1.00 78.12 197 GLN A N 1
ATOM 1479 C CA . GLN A 1 197 ? -6.333 -30.285 24.492 1.00 78.12 197 GLN A CA 1
ATOM 1480 C C . GLN A 1 197 ? -5.705 -31.215 25.538 1.00 78.12 197 GLN A C 1
ATOM 1482 O O . GLN A 1 197 ? -6.108 -32.373 25.638 1.00 78.12 197 GLN A O 1
ATOM 1487 N N . GLU A 1 198 ? -4.782 -30.722 26.369 1.00 76.88 198 GLU A N 1
ATOM 1488 C CA . GLU A 1 198 ? -4.191 -31.534 27.442 1.00 76.88 198 GLU A CA 1
ATOM 1489 C C . GLU A 1 198 ? -5.221 -31.958 28.504 1.00 76.88 198 GLU A C 1
ATOM 1491 O O . GLU A 1 198 ? -5.167 -33.082 29.018 1.00 76.88 198 GLU A O 1
ATOM 1496 N N . LEU A 1 199 ? -6.175 -31.083 28.843 1.00 76.12 199 LEU A N 1
ATOM 1497 C CA . LEU A 1 199 ? -7.259 -31.413 29.774 1.00 76.12 199 LEU A CA 1
ATOM 1498 C C . LEU A 1 199 ? -8.208 -32.465 29.192 1.00 76.12 199 LEU A C 1
ATOM 1500 O O . LEU A 1 199 ? -8.585 -33.407 29.900 1.00 76.12 199 LEU A O 1
ATOM 1504 N N . ASP A 1 200 ? -8.545 -32.346 27.910 1.00 83.94 200 ASP A N 1
ATOM 1505 C CA . ASP A 1 200 ? -9.406 -33.305 27.222 1.00 83.94 200 ASP A CA 1
ATOM 1506 C C . ASP A 1 200 ? -8.732 -34.686 27.139 1.00 83.94 200 ASP A C 1
ATOM 1508 O O . ASP A 1 200 ? -9.366 -35.702 27.439 1.00 83.94 200 ASP A O 1
ATOM 1512 N N . GLU A 1 201 ? -7.427 -34.751 26.853 1.00 85.19 201 GLU A N 1
ATOM 1513 C CA . GLU A 1 201 ? -6.677 -36.014 26.858 1.00 85.19 201 GLU A CA 1
ATOM 1514 C C . GLU A 1 201 ? -6.631 -36.670 28.244 1.00 85.19 201 GLU A C 1
ATOM 1516 O O . GLU A 1 201 ? -6.820 -37.888 28.370 1.00 85.19 201 GLU A O 1
ATOM 1521 N N . ARG A 1 202 ? -6.436 -35.886 29.312 1.00 86.19 202 ARG A N 1
ATOM 1522 C CA . ARG A 1 202 ? -6.479 -36.405 30.691 1.00 86.19 202 ARG A CA 1
ATOM 1523 C C . ARG A 1 202 ? -7.864 -36.937 31.053 1.00 86.19 202 ARG A C 1
ATOM 1525 O O . ARG A 1 202 ? -7.959 -38.002 31.669 1.00 86.19 202 ARG A O 1
ATOM 1532 N N . SER A 1 203 ? -8.923 -36.237 30.650 1.00 87.38 203 SER A N 1
ATOM 1533 C CA . SER A 1 203 ? -10.308 -36.657 30.882 1.00 87.38 203 SER A CA 1
ATOM 1534 C C . SER A 1 203 ? -10.622 -37.976 30.166 1.00 87.38 203 SER A C 1
ATOM 1536 O O . SER A 1 203 ? -11.101 -38.930 30.785 1.00 87.38 203 SER A O 1
ATOM 1538 N N . ILE A 1 204 ? -10.238 -38.091 28.889 1.00 87.62 204 ILE A N 1
ATOM 1539 C CA . ILE A 1 204 ? -10.413 -39.313 28.090 1.00 87.62 204 ILE A CA 1
ATOM 1540 C C . ILE A 1 204 ? -9.673 -40.500 28.719 1.00 87.62 204 ILE A C 1
ATOM 1542 O O . ILE A 1 204 ? -10.227 -41.599 28.815 1.00 87.62 204 ILE A O 1
ATOM 1546 N N . ASN A 1 205 ? -8.436 -40.300 29.173 1.00 88.31 205 ASN A N 1
ATOM 1547 C CA . ASN A 1 205 ? -7.644 -41.369 29.782 1.00 88.31 205 ASN A CA 1
ATOM 1548 C C . ASN A 1 205 ? -8.204 -41.819 31.142 1.00 88.31 205 ASN A C 1
ATOM 1550 O O . ASN A 1 205 ? -8.173 -43.012 31.448 1.00 88.31 205 ASN A O 1
ATOM 1554 N N . SER A 1 206 ? -8.781 -40.903 31.925 1.00 89.75 206 SER A N 1
ATOM 1555 C CA . SER A 1 206 ? -9.477 -41.239 33.174 1.00 89.75 206 SER A CA 1
ATOM 1556 C C . SER A 1 206 ? -10.708 -42.122 32.925 1.00 89.75 206 SER A C 1
ATOM 1558 O O . SER A 1 206 ? -10.878 -43.157 33.573 1.00 89.75 206 SER A O 1
ATOM 1560 N N . ILE A 1 207 ? -11.524 -41.779 31.920 1.00 88.31 207 ILE A N 1
ATOM 1561 C CA . ILE A 1 207 ? -12.720 -42.555 31.554 1.00 88.31 207 ILE A CA 1
ATOM 1562 C C . ILE A 1 207 ? -12.337 -43.958 31.071 1.00 88.31 207 ILE A C 1
ATOM 1564 O O . ILE A 1 207 ? -12.936 -44.941 31.506 1.00 88.31 207 ILE A O 1
ATOM 1568 N N . LYS A 1 208 ? -11.315 -44.076 30.211 1.00 90.81 208 LYS A N 1
ATOM 1569 C CA . LYS A 1 208 ? -10.823 -45.384 29.740 1.00 90.81 208 LYS A CA 1
ATOM 1570 C C . LYS A 1 208 ? -10.454 -46.299 30.905 1.00 90.81 208 LYS A C 1
ATOM 1572 O O . LYS A 1 208 ? -10.873 -47.454 30.928 1.00 90.81 208 LYS A O 1
ATOM 1577 N N . ARG A 1 209 ? -9.750 -45.760 31.902 1.00 91.94 209 ARG A N 1
ATOM 1578 C CA . ARG A 1 209 ? -9.350 -46.515 33.091 1.00 91.94 209 ARG A CA 1
ATOM 1579 C C . ARG A 1 209 ? -10.554 -46.996 33.910 1.00 91.94 209 ARG A C 1
ATOM 1581 O O . ARG A 1 209 ? -10.593 -48.160 34.294 1.00 91.94 209 ARG A O 1
ATOM 1588 N N . GLN A 1 210 ? -11.563 -46.150 34.123 1.00 90.19 210 GLN A N 1
ATOM 1589 C CA . GLN A 1 210 ? -12.785 -46.550 34.838 1.00 90.19 210 GLN A CA 1
ATOM 1590 C C . GLN A 1 210 ? -13.568 -47.648 34.098 1.00 90.19 210 GLN A C 1
ATOM 1592 O O . GLN A 1 210 ? -14.125 -48.554 34.723 1.00 90.19 210 GLN A O 1
ATOM 1597 N N . VAL A 1 211 ? -13.594 -47.600 32.762 1.00 91.56 211 VAL A N 1
ATOM 1598 C CA . VAL A 1 211 ? -14.236 -48.634 31.934 1.00 91.56 211 VAL A CA 1
ATOM 1599 C C . VAL A 1 211 ? -13.492 -49.969 32.039 1.00 91.56 211 VAL A C 1
ATOM 1601 O O . VAL A 1 211 ? -14.134 -51.014 32.150 1.00 91.56 211 VAL A O 1
ATOM 1604 N N . GLU A 1 212 ? -12.158 -49.958 32.050 1.00 92.25 212 GLU A N 1
ATOM 1605 C CA . GLU A 1 212 ? -11.342 -51.167 32.233 1.00 92.25 212 GLU A CA 1
ATOM 1606 C C . GLU A 1 212 ? -11.503 -51.770 33.636 1.00 92.25 212 GLU A C 1
ATOM 1608 O O . GLU A 1 212 ? -11.695 -52.983 33.762 1.00 92.25 212 GLU A O 1
ATOM 1613 N N . GLU A 1 213 ? -11.523 -50.934 34.679 1.00 91.12 213 GLU A N 1
ATOM 1614 C CA . GLU A 1 213 ? -11.795 -51.356 36.061 1.00 91.12 213 GLU A CA 1
ATOM 1615 C C . GLU A 1 213 ? -13.198 -51.984 36.181 1.00 91.12 213 GLU A C 1
ATOM 1617 O O . GLU A 1 213 ? -13.358 -53.062 36.759 1.00 91.12 213 GLU A O 1
ATOM 1622 N N . THR A 1 214 ? -14.206 -51.384 35.539 1.00 87.31 214 THR A N 1
ATOM 1623 C CA . THR A 1 214 ? -15.575 -51.924 35.518 1.00 87.31 214 THR A CA 1
ATOM 1624 C C . THR A 1 214 ? -15.643 -53.252 34.760 1.00 87.31 214 THR A C 1
ATOM 1626 O O . THR A 1 214 ? -16.257 -54.206 35.235 1.00 87.31 214 THR A O 1
ATOM 1629 N N . ARG A 1 215 ? -14.977 -53.365 33.603 1.00 89.00 215 ARG A N 1
ATOM 1630 C CA . ARG A 1 215 ? -14.952 -54.600 32.801 1.00 89.00 215 ARG A CA 1
ATOM 1631 C C . ARG A 1 215 ? -14.309 -55.767 33.553 1.00 89.00 215 ARG A C 1
ATOM 1633 O O . ARG A 1 215 ? -14.788 -56.890 33.427 1.00 89.00 215 ARG A O 1
ATOM 1640 N N . SER A 1 216 ? -13.268 -55.504 34.344 1.00 88.00 216 SER A N 1
ATOM 1641 C CA . SER A 1 216 ? -12.633 -56.510 35.205 1.00 88.00 216 SER A CA 1
ATOM 1642 C C . SER A 1 216 ? -13.585 -57.014 36.300 1.00 88.00 216 SER A C 1
ATOM 1644 O O . SER A 1 216 ? -13.650 -58.213 36.565 1.00 88.00 216 SER A O 1
ATOM 1646 N N . SER A 1 217 ? -14.400 -56.124 36.879 1.00 88.00 217 SER A N 1
ATOM 1647 C CA . SER A 1 217 ? -15.342 -56.480 37.949 1.00 88.00 217 SER A CA 1
ATOM 1648 C C . SER A 1 217 ? -16.509 -57.367 37.499 1.00 88.00 217 SER A C 1
ATOM 1650 O O . SER A 1 217 ? -17.058 -58.081 38.332 1.00 88.00 217 SER A O 1
ATOM 1652 N N . TYR A 1 218 ? -16.909 -57.319 36.224 1.00 77.56 218 TYR A N 1
ATOM 1653 C CA . TYR A 1 218 ? -18.007 -58.139 35.680 1.00 77.56 218 TYR A CA 1
ATOM 1654 C C . TYR A 1 218 ? -17.530 -59.428 34.986 1.00 77.56 218 TYR A C 1
ATOM 1656 O O . TYR A 1 218 ? -18.355 -60.209 34.517 1.00 77.56 218 TYR A O 1
ATOM 1664 N N . GLY A 1 219 ? -16.213 -59.635 34.874 1.00 73.19 219 GLY A N 1
ATOM 1665 C CA . GLY A 1 219 ? -15.606 -60.770 34.173 1.00 73.19 219 GLY A CA 1
ATOM 1666 C C . GLY A 1 219 ? -15.248 -61.979 35.046 1.00 73.19 219 GLY A C 1
ATOM 1667 O O . GLY A 1 219 ? -14.619 -62.895 34.520 1.00 73.19 219 GLY A O 1
ATOM 1668 N N . ASN A 1 220 ? -15.612 -61.980 36.334 1.00 52.28 220 ASN A N 1
ATOM 1669 C CA . ASN A 1 220 ? -15.427 -63.102 37.266 1.00 52.28 220 ASN A CA 1
ATOM 1670 C C . ASN A 1 220 ? -16.766 -63.637 37.771 1.00 52.28 220 ASN A C 1
ATOM 1672 O O . ASN A 1 220 ? -17.622 -62.803 38.141 1.00 52.28 220 ASN A O 1
#

Sequence (220 aa):
MLHNKYILVTLIVTTLTGGFETHALAGDSCEMMRQSDGPDAGRSILMCPGADGVWRPAPRAAVAQQEHRPDSLAAALDSIVQADSAGWMLNTYNTGSVRNIKILSGSANSTTMNVYGEYTFNNSNTGWVKVKIRNGRLSCLEFWDFPGECRPLGQSGANEVAASVVAAAMTDSQSASTGQSTYCDDYCQTDRRNFQQELDERSINSIKRQVEETRSSYGN